Protein AF-A0A7S1WZD0-F1 (afdb_monomer_lite)

Foldseek 3Di:
DPPDPVVVLVVDDQLVVVVVVLVVVCPPDPDQCALVSLLVLLVSCLSVQPSCLVVLVVSCVRLVVQLPDLVDVSSVLSSLVSLLVCLVGPNVVSCVVPLVVLLVSLLVLLQCPPRHDLSSNLSSLSSLLSSLQNCQQPCVVCLVSLVVSLVSLVVVLVVDDPPDPSSVSSVVSSVSSVVSNVRSHPPPPPD

Organism: NCBI:txid63592

Sequence (191 aa):
VNRSAADLRGRLPPCEDVMATVDAAMHCNAHVAGAEVIALMGALADCWGPSFARHMPTLWRAGYRAATDASSPEDCGSALRTFRALCASPHAALMAPYLDILSELALRHIRNAATVGFDTRLACLALLADIAAVQQANFAPYLGTSMSALGCAVELCCAMDEECDESWEMQQGILRAYTRVLQSLPTQTVS

Secondary structure (DSSP, 8-state):
----HHHHHTTSPPHHHHHHHHHHHHHHSSS---HHHHHHHHHHHHHHGGGGTTTHHHHHHHHHHHHH-TT-HHHHHHHHHHHHHHHHSTTGGGGGGGHHHHHHHHHHHHH-TTTS-HHHHHHHHHHHHHHHHHHGGGGGGGHHHHHHHHHHHHHHHHTS-TTSHHHHHHHHHHHHHHHHHHHTS------

Structure (mmCIF, N/CA/C/O backbone):
data_AF-A0A7S1WZD0-F1
#
_entry.id   AF-A0A7S1WZD0-F1
#
loop_
_atom_site.group_PDB
_atom_site.id
_atom_site.type_symbol
_atom_site.label_atom_id
_atom_site.label_alt_id
_atom_site.label_comp_id
_atom_site.label_asym_id
_atom_site.label_entity_id
_atom_site.label_seq_id
_atom_site.pdbx_PDB_ins_code
_atom_site.Cartn_x
_atom_site.Cartn_y
_atom_site.Cartn_z
_atom_site.occupancy
_atom_site.B_iso_or_equiv
_atom_site.auth_seq_id
_atom_site.auth_comp_id
_atom_site.auth_asym_id
_atom_site.auth_atom_id
_atom_site.pdbx_PDB_model_num
ATOM 1 N N . VAL A 1 1 ? -24.143 21.703 -10.283 1.00 44.16 1 VAL A N 1
ATOM 2 C CA . VAL A 1 1 ? -23.704 20.408 -10.853 1.00 44.16 1 VAL A CA 1
ATOM 3 C C . VAL A 1 1 ? -23.003 19.638 -9.743 1.00 44.16 1 VAL A C 1
ATOM 5 O O . VAL A 1 1 ? -21.811 19.782 -9.570 1.00 44.16 1 VAL A O 1
ATOM 8 N N . ASN A 1 2 ? -23.773 18.959 -8.893 1.00 41.81 2 ASN A N 1
ATOM 9 C CA . ASN A 1 2 ? -23.275 18.165 -7.762 1.00 41.81 2 ASN A CA 1
ATOM 10 C C . ASN A 1 2 ? -24.275 17.020 -7.547 1.00 41.81 2 ASN A C 1
ATOM 12 O O . ASN A 1 2 ? -25.006 16.974 -6.563 1.00 41.81 2 ASN A O 1
ATOM 16 N N . ARG A 1 3 ? -24.393 16.140 -8.550 1.00 42.28 3 ARG A N 1
ATOM 17 C CA . ARG A 1 3 ? -25.027 14.835 -8.341 1.00 42.28 3 ARG A CA 1
ATOM 18 C C . ARG A 1 3 ? -24.009 14.017 -7.560 1.00 42.28 3 ARG A C 1
ATOM 20 O O . ARG A 1 3 ? -23.005 13.585 -8.114 1.00 42.28 3 ARG A O 1
ATOM 27 N N . SER A 1 4 ? -24.219 13.990 -6.250 1.00 48.31 4 SER A N 1
ATOM 28 C CA . SER A 1 4 ? -23.365 13.358 -5.252 1.00 48.31 4 SER A CA 1
ATOM 29 C C . SER A 1 4 ? -22.991 11.940 -5.683 1.00 48.31 4 SER A C 1
ATOM 31 O O . SER A 1 4 ? -23.854 11.194 -6.134 1.00 48.31 4 SER A O 1
ATOM 33 N N . ALA A 1 5 ? -21.735 11.533 -5.494 1.00 52.28 5 ALA A N 1
ATOM 34 C CA . ALA A 1 5 ? -21.295 10.144 -5.665 1.00 52.28 5 ALA A CA 1
ATOM 35 C C . ALA A 1 5 ? -22.182 9.131 -4.897 1.00 52.28 5 ALA A C 1
ATOM 37 O O . ALA A 1 5 ? -22.225 7.952 -5.245 1.00 52.28 5 ALA A O 1
ATOM 38 N N . ALA A 1 6 ? -22.949 9.596 -3.902 1.00 51.41 6 ALA A N 1
ATOM 39 C CA . ALA A 1 6 ? -23.982 8.823 -3.221 1.00 51.41 6 ALA A CA 1
ATOM 40 C C . ALA A 1 6 ? -25.141 8.368 -4.138 1.00 51.41 6 ALA A C 1
ATOM 42 O O . ALA A 1 6 ? -25.605 7.241 -3.987 1.00 51.41 6 ALA A O 1
ATOM 43 N N . ASP A 1 7 ? -25.566 9.179 -5.117 1.00 50.06 7 ASP A N 1
ATOM 44 C CA . ASP A 1 7 ? -26.658 8.841 -6.056 1.00 50.06 7 ASP A CA 1
ATOM 45 C C . ASP A 1 7 ? -26.278 7.700 -7.014 1.00 50.06 7 ASP A C 1
ATOM 47 O O . ASP A 1 7 ? -27.141 6.968 -7.501 1.00 50.06 7 ASP A O 1
ATOM 51 N N . LEU A 1 8 ? -24.982 7.533 -7.297 1.00 54.84 8 LEU A N 1
ATOM 52 C CA . LEU A 1 8 ? -24.481 6.464 -8.164 1.00 54.84 8 LEU A CA 1
ATOM 53 C C . LEU A 1 8 ? -24.302 5.141 -7.410 1.00 54.84 8 LEU A C 1
ATOM 55 O O . LEU A 1 8 ? -24.536 4.086 -7.995 1.00 54.84 8 LEU A O 1
ATOM 59 N N . ARG A 1 9 ? -23.977 5.172 -6.108 1.00 54.81 9 ARG A N 1
ATOM 60 C CA . ARG A 1 9 ? -23.858 3.953 -5.284 1.00 54.81 9 ARG A CA 1
ATOM 61 C C . ARG A 1 9 ? -25.173 3.176 -5.188 1.00 54.81 9 ARG A C 1
ATOM 63 O O . ARG A 1 9 ? -25.148 1.952 -5.191 1.00 54.81 9 ARG A O 1
ATOM 70 N N . GLY A 1 10 ? -26.316 3.869 -5.188 1.00 57.94 10 GLY A N 1
ATOM 71 C CA . GLY A 1 10 ? -27.647 3.245 -5.221 1.00 57.94 10 GLY A CA 1
ATOM 72 C C . GLY A 1 10 ? -28.047 2.634 -6.573 1.00 57.94 10 GLY A C 1
ATOM 73 O O . GLY A 1 10 ? -29.111 2.031 -6.672 1.00 57.94 10 GLY A O 1
ATOM 74 N N . ARG A 1 11 ? -27.225 2.801 -7.619 1.00 67.31 11 ARG A N 1
ATOM 75 C CA . ARG A 1 11 ? -27.459 2.282 -8.979 1.00 67.31 11 ARG A CA 1
ATOM 76 C C . ARG A 1 11 ? -26.491 1.177 -9.386 1.00 67.31 11 ARG A C 1
ATOM 78 O O . ARG A 1 11 ? -26.561 0.706 -10.519 1.00 67.31 11 ARG A O 1
ATOM 85 N N . LEU A 1 12 ? -25.578 0.791 -8.499 1.00 67.75 12 LEU A N 1
ATOM 86 C CA . LEU A 1 12 ? -24.677 -0.314 -8.779 1.00 67.75 12 LEU A CA 1
ATOM 87 C C . LEU A 1 12 ? -25.480 -1.617 -8.829 1.00 67.75 12 LEU A C 1
ATOM 89 O O . LEU A 1 12 ? -26.315 -1.844 -7.948 1.00 67.75 12 LEU A O 1
ATOM 93 N N . PRO A 1 13 ? -25.232 -2.480 -9.827 1.00 81.25 13 PRO A N 1
ATOM 94 C CA . PRO A 1 13 ? -25.748 -3.838 -9.794 1.00 81.25 13 PRO A CA 1
ATOM 95 C C . PRO A 1 13 ? -25.291 -4.558 -8.512 1.00 81.25 13 PRO A C 1
ATOM 97 O O . PRO A 1 13 ? -24.276 -4.174 -7.911 1.00 81.25 13 PRO A O 1
ATOM 100 N N . PRO A 1 14 ? -26.031 -5.594 -8.076 1.00 84.69 14 PRO A N 1
ATOM 101 C CA . PRO A 1 14 ? -25.628 -6.427 -6.955 1.00 84.69 14 PRO A CA 1
ATOM 102 C C . PRO A 1 14 ? -24.178 -6.885 -7.114 1.00 84.69 14 PRO A C 1
ATOM 104 O O . PRO A 1 14 ? -23.763 -7.297 -8.197 1.00 84.69 14 PRO A O 1
ATOM 107 N N . CYS A 1 15 ? -23.418 -6.834 -6.018 1.00 85.69 15 CYS A N 1
ATOM 108 C CA . CYS A 1 15 ? -22.006 -7.224 -6.007 1.00 85.69 15 CYS A CA 1
ATOM 109 C C . CYS A 1 15 ? -21.789 -8.623 -6.617 1.00 85.69 15 CYS A C 1
ATOM 111 O O . CYS A 1 15 ? -20.815 -8.826 -7.333 1.00 85.69 15 CYS A O 1
ATOM 113 N N . GLU A 1 16 ? -22.737 -9.549 -6.426 1.00 86.62 16 GLU A N 1
ATOM 114 C CA . GLU A 1 16 ? -22.669 -10.893 -7.019 1.00 86.62 16 GLU A CA 1
ATOM 115 C C . GLU A 1 16 ? -22.728 -10.925 -8.528 1.00 86.62 16 GLU A C 1
ATOM 117 O O . GLU A 1 16 ? -21.961 -11.663 -9.131 1.00 86.62 16 GLU A O 1
ATOM 122 N N . ASP A 1 17 ? -23.612 -10.148 -9.143 1.00 87.69 17 ASP A N 1
ATOM 123 C CA . ASP A 1 17 ? -23.829 -10.238 -10.586 1.00 87.69 17 ASP A CA 1
ATOM 124 C C . ASP A 1 17 ? -22.578 -9.768 -11.337 1.00 87.69 17 ASP A C 1
ATOM 126 O O . ASP A 1 17 ? -22.144 -10.356 -12.332 1.00 87.69 17 ASP A O 1
ATOM 130 N N . VAL A 1 18 ? -21.940 -8.724 -10.807 1.00 87.75 18 VAL A N 1
ATOM 131 C CA . VAL A 1 18 ? -20.674 -8.230 -11.344 1.00 87.75 18 VAL A CA 1
ATOM 132 C C . VAL A 1 18 ? -19.539 -9.190 -11.029 1.00 87.75 18 VAL A C 1
ATOM 134 O O . VAL A 1 18 ? -18.757 -9.490 -11.926 1.00 87.75 18 VAL A O 1
ATOM 137 N N . MET A 1 19 ? -19.441 -9.699 -9.799 1.00 89.12 19 MET A N 1
ATOM 138 C CA . MET A 1 19 ? -18.359 -10.616 -9.441 1.00 89.12 19 MET A CA 1
ATOM 139 C C . MET A 1 19 ? -18.449 -11.943 -10.187 1.00 89.12 19 MET A C 1
ATOM 141 O O . MET A 1 19 ? -17.421 -12.429 -10.635 1.00 89.12 19 MET A O 1
ATOM 145 N N . ALA A 1 20 ? -19.647 -12.454 -10.468 1.00 86.94 20 ALA A N 1
ATOM 146 C CA . ALA A 1 20 ? -19.835 -13.602 -11.351 1.00 86.94 20 ALA A CA 1
ATOM 147 C C . ALA A 1 20 ? -19.312 -13.327 -12.773 1.00 86.94 20 ALA A C 1
ATOM 149 O O . ALA A 1 20 ? -18.725 -14.205 -13.405 1.00 86.94 20 ALA A O 1
ATOM 150 N N . THR A 1 21 ? -19.482 -12.098 -13.270 1.00 86.06 21 THR A N 1
ATOM 151 C CA . THR A 1 21 ? -18.956 -11.683 -14.580 1.00 86.06 21 THR A CA 1
ATOM 152 C C . THR A 1 21 ? -17.429 -11.570 -14.563 1.00 86.06 21 THR A C 1
ATOM 154 O O . THR A 1 21 ? -16.767 -12.029 -15.493 1.00 86.06 21 THR A O 1
ATOM 157 N N . VAL A 1 22 ? -16.858 -10.993 -13.501 1.00 85.94 22 VAL A N 1
ATOM 158 C CA . VAL A 1 22 ? -15.402 -10.890 -13.305 1.00 85.94 22 VAL A CA 1
ATOM 159 C C . VAL A 1 22 ? -14.780 -12.278 -13.167 1.00 85.94 22 VAL A C 1
ATOM 161 O O . VAL A 1 22 ? -13.783 -12.567 -13.824 1.00 85.94 22 VAL A O 1
ATOM 164 N N . ASP A 1 23 ? -15.398 -13.164 -12.388 1.00 83.25 23 ASP A N 1
ATOM 165 C CA . ASP A 1 23 ? -14.975 -14.552 -12.238 1.00 83.25 23 ASP A CA 1
ATOM 166 C C . ASP A 1 23 ? -15.014 -15.277 -13.582 1.00 83.25 23 ASP A C 1
ATOM 168 O O . ASP A 1 23 ? -14.024 -15.899 -13.962 1.00 83.25 23 ASP A O 1
ATOM 172 N N . ALA A 1 24 ? -16.095 -15.155 -14.356 1.00 81.69 24 ALA A N 1
ATOM 173 C CA . ALA A 1 24 ? -16.155 -15.730 -15.698 1.00 81.69 24 ALA A CA 1
ATOM 174 C C . ALA A 1 24 ? -15.025 -15.196 -16.597 1.00 81.69 24 ALA A C 1
ATOM 176 O O . ALA A 1 24 ? -14.337 -15.982 -17.249 1.00 81.69 24 ALA A O 1
ATOM 177 N N . ALA A 1 25 ? -14.768 -13.885 -16.577 1.00 78.75 25 ALA A N 1
ATOM 178 C CA . ALA A 1 25 ? -13.687 -13.269 -17.345 1.00 78.75 25 ALA A CA 1
ATOM 179 C C . ALA A 1 25 ? -12.297 -13.796 -16.944 1.00 78.75 25 ALA A C 1
ATOM 181 O O . ALA A 1 25 ? -11.470 -14.043 -17.820 1.00 78.75 25 ALA A O 1
ATOM 182 N N . MET A 1 26 ? -12.060 -14.042 -15.650 1.00 74.94 26 MET A N 1
ATOM 183 C CA . MET A 1 26 ? -10.811 -14.634 -15.150 1.00 74.94 26 MET A CA 1
ATOM 184 C C . MET A 1 26 ? -10.586 -16.079 -15.613 1.00 74.94 26 MET A C 1
ATOM 186 O O . MET A 1 26 ? -9.441 -16.515 -15.677 1.00 74.94 26 MET A O 1
ATOM 190 N N . HIS A 1 27 ? -11.645 -16.830 -15.928 1.00 74.44 27 HIS A N 1
ATOM 191 C CA . HIS A 1 27 ? -11.544 -18.229 -16.363 1.00 74.44 27 HIS A CA 1
ATOM 192 C C . HIS A 1 27 ? -11.558 -18.400 -17.893 1.00 74.44 27 HIS A C 1
ATOM 194 O O . HIS A 1 27 ? -11.189 -19.466 -18.384 1.00 74.44 27 HIS A O 1
ATOM 200 N N . CYS A 1 28 ? -11.963 -17.377 -18.658 1.00 66.75 28 CYS A N 1
ATOM 201 C CA . CYS A 1 28 ? -12.069 -17.444 -20.122 1.00 66.75 28 CYS A CA 1
ATOM 202 C C . CYS A 1 28 ? -10.721 -17.581 -20.847 1.00 66.75 28 CYS A C 1
ATOM 204 O O . CYS A 1 28 ? -10.683 -18.119 -21.950 1.00 66.75 28 CYS A O 1
ATOM 206 N N . ASN A 1 29 ? -9.619 -17.138 -20.243 1.00 55.59 29 ASN A N 1
ATOM 207 C CA . ASN A 1 29 ? -8.269 -17.362 -20.749 1.00 55.59 29 ASN A CA 1
ATOM 208 C C . ASN A 1 29 ? -7.444 -17.963 -19.614 1.00 55.59 29 ASN A C 1
ATOM 210 O O . ASN A 1 29 ? -7.479 -17.450 -18.505 1.00 55.59 29 ASN A O 1
ATOM 214 N N . ALA A 1 30 ? -6.657 -19.008 -19.875 1.00 52.00 30 ALA A N 1
ATOM 215 C CA . ALA A 1 30 ? -5.783 -19.658 -18.884 1.00 52.00 30 ALA A CA 1
ATOM 216 C C . ALA A 1 30 ? -4.684 -18.738 -18.289 1.00 52.00 30 ALA A C 1
ATOM 218 O O . ALA A 1 30 ? -3.787 -19.203 -17.583 1.00 52.00 30 ALA A O 1
ATOM 219 N N . HIS A 1 31 ? -4.736 -17.439 -18.583 1.00 53.28 31 HIS A N 1
ATOM 220 C CA . HIS A 1 31 ? -3.892 -16.424 -17.993 1.00 53.28 31 HIS A CA 1
ATOM 221 C C . HIS A 1 31 ? -4.478 -15.958 -16.663 1.00 53.28 31 HIS A C 1
ATOM 223 O O . HIS A 1 31 ? -5.647 -15.608 -16.541 1.00 53.28 31 HIS A O 1
ATOM 229 N N . VAL A 1 32 ? -3.601 -15.969 -15.664 1.00 57.34 32 VAL A N 1
ATOM 230 C CA . VAL A 1 32 ? -3.737 -15.293 -14.372 1.00 57.34 32 VAL A CA 1
ATOM 231 C C . VAL A 1 32 ? -4.422 -13.943 -14.566 1.00 57.34 32 VAL A C 1
ATOM 233 O O . VAL A 1 32 ? -4.078 -13.237 -15.508 1.00 57.34 32 VAL A O 1
ATOM 236 N N . ALA A 1 33 ? -5.355 -13.591 -13.679 1.00 65.25 33 ALA A N 1
ATOM 237 C CA . ALA A 1 33 ? -5.961 -12.264 -13.632 1.00 65.25 33 ALA A CA 1
ATOM 238 C C . ALA A 1 33 ? -4.880 -11.178 -13.788 1.00 65.25 33 ALA A C 1
ATOM 240 O O . ALA A 1 33 ? -4.082 -10.975 -12.873 1.00 65.25 33 ALA A O 1
ATOM 241 N N . GLY A 1 34 ? -4.824 -10.550 -14.965 1.00 78.94 34 GLY A N 1
ATOM 242 C CA . GLY A 1 34 ? -3.824 -9.532 -15.278 1.00 78.94 34 GLY A CA 1
ATOM 243 C C . GLY A 1 34 ? -4.074 -8.236 -14.510 1.00 78.94 34 GLY A C 1
ATOM 244 O O . GLY A 1 34 ? -5.094 -8.082 -13.825 1.00 78.94 34 GLY A O 1
ATOM 245 N N . ALA A 1 35 ? -3.159 -7.282 -14.664 1.00 86.19 35 ALA A N 1
ATOM 246 C CA . ALA A 1 35 ? -3.179 -5.962 -14.043 1.00 86.19 35 ALA A CA 1
ATOM 247 C C . ALA A 1 35 ? -4.564 -5.292 -14.038 1.00 86.19 35 ALA A C 1
ATOM 249 O O . ALA A 1 35 ? -4.957 -4.723 -13.017 1.00 86.19 35 ALA A O 1
ATOM 250 N N . GLU A 1 36 ? -5.312 -5.383 -15.141 1.00 88.00 36 GLU A N 1
ATOM 251 C CA . GLU A 1 36 ? -6.641 -4.778 -15.295 1.00 88.00 36 GLU A CA 1
ATOM 252 C C . GLU A 1 36 ? -7.698 -5.405 -14.384 1.00 88.00 36 GLU A C 1
ATOM 254 O O . GLU A 1 36 ? -8.511 -4.699 -13.791 1.00 88.00 36 GLU A O 1
ATOM 259 N N . VAL A 1 37 ? -7.676 -6.730 -14.228 1.00 88.69 37 VAL A N 1
ATOM 260 C CA . VAL A 1 37 ? -8.643 -7.441 -13.385 1.00 88.69 37 VAL A CA 1
ATOM 261 C C . VAL A 1 37 ? -8.386 -7.128 -11.914 1.00 88.69 37 VAL A C 1
ATOM 263 O O . VAL A 1 37 ? -9.328 -6.895 -11.156 1.00 88.69 37 VAL A O 1
ATOM 266 N N . ILE A 1 38 ? -7.115 -7.074 -11.507 1.00 91.94 38 ILE A N 1
ATOM 267 C CA . ILE A 1 38 ? -6.726 -6.696 -10.143 1.00 91.94 38 ILE A CA 1
ATOM 268 C C . ILE A 1 38 ? -7.176 -5.261 -9.845 1.00 91.94 38 ILE A C 1
ATOM 270 O O . ILE A 1 38 ? -7.811 -5.024 -8.817 1.00 91.94 38 ILE A O 1
ATOM 274 N N . ALA A 1 39 ? -6.922 -4.328 -10.768 1.00 92.50 39 ALA A N 1
ATOM 275 C CA . ALA A 1 39 ? -7.354 -2.940 -10.635 1.00 92.50 39 ALA A CA 1
ATOM 276 C C . ALA A 1 39 ? -8.885 -2.812 -10.566 1.00 92.50 39 ALA A C 1
ATOM 278 O O . ALA A 1 39 ? -9.404 -2.085 -9.716 1.00 92.50 39 ALA A O 1
ATOM 279 N N . LEU A 1 40 ? -9.616 -3.550 -11.410 1.00 92.19 40 LEU A N 1
ATOM 280 C CA . LEU A 1 40 ? -11.078 -3.588 -11.393 1.00 92.19 40 LEU A CA 1
ATOM 281 C C . LEU A 1 40 ? -11.597 -4.085 -10.044 1.00 92.19 40 LEU A C 1
ATOM 283 O O . LEU A 1 40 ? -12.398 -3.404 -9.412 1.00 92.19 40 LEU A O 1
ATOM 287 N N . MET A 1 41 ? -11.120 -5.237 -9.571 1.00 92.69 41 MET A N 1
ATOM 288 C CA . MET A 1 41 ? -11.511 -5.779 -8.268 1.00 92.69 41 MET A CA 1
ATOM 289 C C . MET A 1 41 ? -11.187 -4.811 -7.120 1.00 92.69 41 MET A C 1
ATOM 291 O O . MET A 1 41 ? -11.984 -4.678 -6.196 1.00 92.69 41 MET A O 1
ATOM 295 N N . GLY A 1 42 ? -10.062 -4.095 -7.192 1.00 94.19 42 GLY A N 1
ATOM 296 C CA . GLY A 1 42 ? -9.717 -3.028 -6.252 1.00 94.19 42 GLY A CA 1
ATOM 297 C C . GLY A 1 42 ? -10.730 -1.884 -6.237 1.00 94.19 42 GLY A C 1
ATOM 298 O O . GLY A 1 42 ? -11.205 -1.486 -5.174 1.00 94.19 42 GLY A O 1
ATOM 299 N N . ALA A 1 43 ? -11.109 -1.386 -7.414 1.00 93.19 43 ALA A N 1
ATOM 300 C CA . ALA A 1 43 ? -12.124 -0.343 -7.545 1.00 93.19 43 ALA A CA 1
ATOM 301 C C . ALA A 1 43 ? -13.497 -0.813 -7.038 1.00 93.19 43 ALA A C 1
ATOM 303 O O . ALA A 1 43 ? -14.215 -0.061 -6.382 1.00 93.19 43 ALA A O 1
ATOM 304 N N . LEU A 1 44 ? -13.852 -2.072 -7.29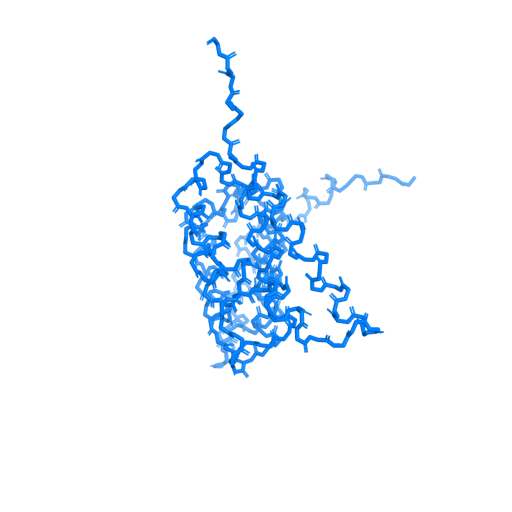9 1.00 92.62 44 LEU A N 1
ATOM 305 C CA . LEU A 1 44 ? -15.077 -2.693 -6.802 1.00 92.62 44 LEU A CA 1
ATOM 306 C C . LEU A 1 44 ? -15.079 -2.819 -5.271 1.00 92.62 44 LEU A C 1
ATOM 308 O O . LEU A 1 44 ? -16.089 -2.511 -4.635 1.00 92.62 44 LEU A O 1
ATOM 312 N N . ALA A 1 45 ? -13.950 -3.206 -4.675 1.00 94.06 45 ALA A N 1
ATOM 313 C CA . ALA A 1 45 ? -13.776 -3.271 -3.228 1.00 94.06 45 ALA A CA 1
ATOM 314 C C . ALA A 1 45 ? -13.923 -1.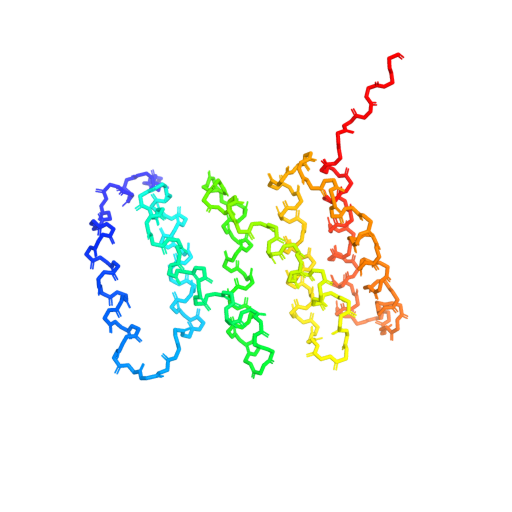892 -2.564 1.00 94.06 45 ALA A C 1
ATOM 316 O O . ALA A 1 45 ? -14.629 -1.771 -1.562 1.00 94.06 45 ALA A O 1
ATOM 317 N N . ASP A 1 46 ? -13.336 -0.844 -3.147 1.00 91.62 46 ASP A N 1
ATOM 318 C CA . ASP A 1 46 ? -13.509 0.536 -2.673 1.00 91.62 46 ASP A CA 1
ATOM 319 C C . ASP A 1 46 ? -14.955 1.037 -2.847 1.00 91.62 46 ASP A C 1
ATOM 321 O O . ASP A 1 46 ? -15.484 1.767 -2.011 1.00 91.62 46 ASP A O 1
ATOM 325 N N . CYS A 1 47 ? -15.639 0.612 -3.910 1.00 90.56 47 CYS A N 1
ATOM 326 C CA . CYS A 1 47 ? -16.994 1.067 -4.206 1.00 90.56 47 CYS A CA 1
ATOM 327 C C . CYS A 1 47 ? -18.062 0.417 -3.311 1.00 90.56 47 CYS A C 1
ATOM 329 O O . CYS A 1 47 ? -18.950 1.103 -2.795 1.00 90.56 47 CYS A O 1
ATOM 331 N N . TRP A 1 48 ? -17.990 -0.905 -3.130 1.00 90.31 48 TRP A N 1
ATOM 332 C CA . TRP A 1 48 ? -18.966 -1.678 -2.354 1.00 90.31 48 TRP A CA 1
ATOM 333 C C . TRP A 1 48 ? -18.602 -1.840 -0.879 1.00 90.31 48 TRP A C 1
ATOM 335 O O . TRP A 1 48 ? -19.467 -2.225 -0.079 1.00 90.31 48 TRP A O 1
ATOM 3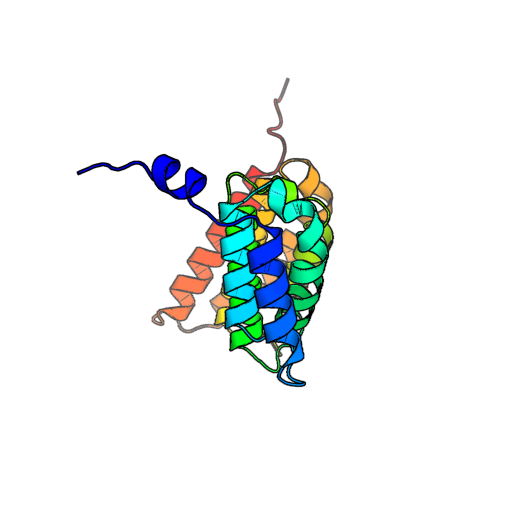45 N N . GLY A 1 49 ? -17.347 -1.572 -0.513 1.00 90.81 49 GLY A N 1
ATOM 346 C CA . GLY A 1 49 ? -16.861 -1.631 0.856 1.00 90.81 49 GLY A CA 1
ATOM 347 C C . GLY A 1 49 ? -17.201 -2.969 1.527 1.00 90.81 49 GLY A C 1
ATOM 348 O O . GLY A 1 49 ? -16.866 -4.024 0.986 1.00 90.81 49 GLY A O 1
ATOM 349 N N . PRO A 1 50 ? -17.909 -2.976 2.674 1.00 90.88 50 PRO A N 1
ATOM 350 C CA . PRO A 1 50 ? -18.240 -4.205 3.401 1.00 90.88 50 PRO A CA 1
ATOM 351 C C . PRO A 1 50 ? -18.934 -5.288 2.563 1.00 90.88 50 PRO A C 1
ATOM 353 O O . PRO A 1 50 ? -18.738 -6.473 2.824 1.00 90.88 50 PRO A O 1
ATOM 356 N N . SER A 1 51 ? -19.703 -4.916 1.533 1.00 91.06 51 SER A N 1
ATOM 357 C CA . SER A 1 51 ? -20.396 -5.897 0.679 1.00 91.06 51 SER A CA 1
ATOM 358 C C . SER A 1 51 ? -19.430 -6.718 -0.186 1.00 91.06 51 SER A C 1
ATOM 360 O O . SER A 1 51 ? -19.782 -7.806 -0.639 1.00 91.06 51 SER A O 1
ATOM 362 N N . PHE A 1 52 ? -18.200 -6.233 -0.378 1.00 93.75 52 PHE A N 1
ATOM 363 C CA . PHE A 1 52 ? -17.133 -6.940 -1.083 1.00 93.75 52 PHE A CA 1
ATOM 364 C C . PHE A 1 52 ? -16.350 -7.908 -0.179 1.00 93.75 52 PHE A C 1
ATOM 366 O O . PHE A 1 52 ? -15.515 -8.663 -0.669 1.00 93.75 52 PHE A O 1
ATOM 373 N N . ALA A 1 53 ? -16.607 -7.948 1.135 1.00 93.94 53 ALA A N 1
ATOM 374 C CA . ALA A 1 53 ? -15.792 -8.713 2.086 1.00 93.94 53 ALA A CA 1
ATOM 375 C C . ALA A 1 53 ? -15.624 -10.200 1.716 1.00 93.94 53 ALA A C 1
ATOM 377 O O . ALA A 1 53 ? -14.538 -10.752 1.873 1.00 93.94 53 ALA A O 1
ATOM 378 N N . ARG A 1 54 ? -16.659 -10.844 1.158 1.00 93.88 54 ARG A N 1
ATOM 379 C CA . ARG A 1 54 ? -16.579 -12.248 0.704 1.00 93.88 54 ARG A CA 1
ATOM 380 C C . ARG A 1 54 ? -15.664 -12.469 -0.506 1.00 93.88 54 ARG A C 1
ATOM 382 O O . ARG A 1 54 ? -15.202 -13.585 -0.712 1.00 93.88 54 ARG A O 1
ATOM 389 N N . HIS A 1 55 ? -15.407 -11.418 -1.281 1.00 93.75 55 HIS A N 1
ATOM 390 C CA . HIS A 1 55 ? -14.597 -11.434 -2.503 1.00 93.75 55 HIS A CA 1
ATOM 391 C C . HIS A 1 55 ? -13.156 -10.976 -2.264 1.00 93.75 55 HIS A C 1
ATOM 393 O O . HIS A 1 55 ? -12.278 -11.233 -3.090 1.00 93.75 55 HIS A O 1
ATOM 399 N N . MET A 1 56 ? -12.877 -10.377 -1.099 1.00 94.94 56 MET A N 1
ATOM 400 C CA . MET A 1 56 ? -11.523 -10.001 -0.683 1.00 94.94 56 MET A CA 1
ATOM 401 C C . MET A 1 56 ? -10.506 -11.149 -0.775 1.00 94.94 56 MET A C 1
ATOM 403 O O . MET A 1 56 ? -9.412 -10.893 -1.271 1.00 94.94 56 MET A O 1
ATOM 407 N N . PRO A 1 57 ? -10.811 -12.411 -0.403 1.00 94.44 57 PRO A N 1
ATOM 408 C CA . PRO A 1 57 ? -9.861 -13.514 -0.569 1.00 94.44 57 PRO A CA 1
ATOM 409 C C . PRO A 1 57 ? -9.462 -13.784 -2.029 1.00 94.44 57 PRO A C 1
ATOM 411 O O . PRO A 1 57 ? -8.328 -14.193 -2.286 1.00 94.44 57 PRO A O 1
ATOM 414 N N . THR A 1 58 ? -10.369 -13.560 -2.984 1.00 91.50 58 THR A N 1
ATOM 415 C CA . THR A 1 58 ? -10.102 -13.732 -4.421 1.00 91.50 58 THR A CA 1
ATOM 416 C C . THR A 1 58 ? -9.180 -12.630 -4.930 1.00 91.50 58 THR A C 1
ATOM 418 O O . THR A 1 58 ? -8.133 -12.936 -5.507 1.00 91.50 58 THR A O 1
ATOM 421 N N . LEU A 1 59 ? -9.507 -11.369 -4.623 1.00 93.62 59 LEU A N 1
ATOM 422 C CA . LEU A 1 59 ? -8.641 -10.222 -4.906 1.00 93.62 59 LEU A CA 1
ATOM 423 C C . LEU A 1 59 ? -7.260 -10.406 -4.273 1.00 93.62 59 LEU A C 1
ATOM 425 O O . LEU A 1 59 ? -6.246 -10.257 -4.948 1.00 93.62 59 LEU A O 1
ATOM 429 N N . TRP A 1 60 ? -7.218 -10.791 -2.998 1.00 95.25 60 TRP A N 1
ATOM 430 C CA . TRP A 1 60 ? -5.981 -11.033 -2.269 1.00 95.25 60 TRP A CA 1
ATOM 431 C C . TRP A 1 60 ? -5.102 -12.065 -2.970 1.00 95.25 60 TRP A C 1
ATOM 433 O O . TRP A 1 60 ? -3.930 -11.801 -3.210 1.00 95.25 60 TRP A O 1
ATOM 443 N N . ARG A 1 61 ? -5.652 -13.224 -3.348 1.00 92.38 61 ARG A N 1
ATOM 444 C CA . ARG A 1 61 ? -4.874 -14.289 -3.995 1.00 92.38 61 ARG A CA 1
ATOM 445 C C . ARG A 1 61 ? -4.283 -13.836 -5.330 1.00 92.38 61 ARG A C 1
ATOM 447 O O . ARG A 1 61 ? -3.108 -14.095 -5.585 1.00 92.38 61 ARG A O 1
ATOM 454 N N . ALA A 1 62 ? -5.086 -13.180 -6.167 1.00 90.31 62 ALA A N 1
ATOM 455 C CA . ALA A 1 62 ? -4.641 -12.680 -7.465 1.00 90.31 62 ALA A CA 1
ATOM 456 C C . ALA A 1 62 ? -3.594 -11.566 -7.310 1.00 90.31 62 ALA A C 1
ATOM 458 O O . ALA A 1 62 ? -2.495 -11.666 -7.852 1.00 90.31 62 ALA A O 1
ATOM 459 N N . GLY A 1 63 ? -3.907 -10.551 -6.502 1.00 93.56 63 GLY A N 1
ATOM 460 C CA . GLY A 1 63 ? -3.039 -9.404 -6.263 1.00 93.56 63 GLY A CA 1
ATOM 461 C C . GLY A 1 63 ? -1.737 -9.783 -5.563 1.00 93.56 63 GLY A C 1
ATOM 462 O O . GLY A 1 63 ? -0.676 -9.327 -5.970 1.00 93.56 63 GLY A O 1
ATOM 463 N N . TYR A 1 64 ? -1.773 -10.654 -4.552 1.00 94.25 64 TYR A N 1
ATOM 464 C CA . TYR A 1 64 ? -0.565 -11.066 -3.837 1.00 94.25 64 TYR A CA 1
ATOM 465 C C . TYR A 1 64 ? 0.381 -11.826 -4.762 1.00 94.25 64 TYR A C 1
ATOM 467 O O . TYR A 1 64 ? 1.572 -11.530 -4.797 1.00 94.25 64 TYR A O 1
ATOM 475 N N . ARG A 1 65 ? -0.152 -12.747 -5.577 1.00 91.25 65 ARG A N 1
ATOM 476 C CA . ARG A 1 65 ? 0.648 -13.456 -6.577 1.00 91.25 65 ARG A CA 1
ATOM 477 C C . ARG A 1 65 ? 1.324 -12.479 -7.542 1.00 91.25 65 ARG A C 1
ATOM 479 O O . ARG A 1 65 ? 2.536 -12.573 -7.719 1.00 91.25 65 ARG A O 1
ATOM 486 N N . ALA A 1 66 ? 0.571 -11.535 -8.101 1.00 91.38 66 ALA A N 1
ATOM 487 C CA . ALA A 1 66 ? 1.108 -10.505 -8.988 1.00 91.38 66 ALA A CA 1
ATOM 488 C C . ALA A 1 66 ? 2.170 -9.632 -8.294 1.00 91.38 66 ALA A C 1
ATOM 490 O O . ALA A 1 66 ? 3.246 -9.410 -8.834 1.00 91.38 66 ALA A O 1
ATOM 491 N N . ALA A 1 67 ? 1.925 -9.204 -7.054 1.00 92.06 67 ALA A N 1
ATOM 492 C CA . ALA A 1 67 ? 2.864 -8.383 -6.293 1.00 92.06 67 ALA A CA 1
ATOM 493 C C . ALA A 1 67 ? 4.164 -9.128 -5.933 1.00 92.06 67 ALA A C 1
ATOM 495 O O . ALA A 1 67 ? 5.207 -8.500 -5.750 1.00 92.06 67 ALA A O 1
ATOM 496 N N . THR A 1 68 ? 4.130 -10.460 -5.829 1.00 90.50 68 THR A N 1
ATOM 497 C CA . THR A 1 68 ? 5.330 -11.282 -5.603 1.00 90.50 68 THR A CA 1
ATOM 498 C C . THR A 1 68 ? 6.107 -11.604 -6.875 1.00 90.50 68 THR A C 1
ATOM 500 O O . THR A 1 68 ? 7.294 -11.917 -6.783 1.00 90.50 68 THR A O 1
ATOM 503 N N . ASP A 1 69 ? 5.463 -11.535 -8.038 1.00 84.12 69 ASP A N 1
ATOM 504 C CA . ASP A 1 69 ? 6.060 -11.907 -9.313 1.00 84.12 69 ASP A CA 1
ATOM 505 C C . ASP A 1 69 ? 6.744 -10.704 -9.973 1.00 84.12 69 ASP A C 1
ATOM 507 O O . ASP A 1 69 ? 6.130 -9.906 -10.678 1.00 84.12 69 ASP A O 1
ATOM 511 N N . ALA A 1 70 ? 8.052 -10.581 -9.749 1.00 67.94 70 ALA A N 1
ATOM 512 C CA . ALA A 1 70 ? 8.858 -9.522 -10.352 1.00 67.94 70 ALA A CA 1
ATOM 513 C C . ALA A 1 70 ? 9.051 -9.689 -11.875 1.00 67.94 70 ALA A C 1
ATOM 515 O O . ALA A 1 70 ? 9.571 -8.776 -12.513 1.00 67.94 70 ALA A O 1
ATOM 516 N N . SER A 1 71 ? 8.647 -10.823 -12.468 1.00 76.25 71 SER A N 1
ATOM 517 C CA . SER A 1 71 ? 8.757 -11.043 -13.917 1.00 76.25 71 SER A CA 1
ATOM 518 C C . SER A 1 71 ? 7.712 -10.275 -14.731 1.00 76.25 71 SER A C 1
ATOM 520 O O . SER A 1 71 ? 7.920 -10.059 -15.923 1.00 76.25 71 SER A O 1
ATOM 522 N N . SER A 1 72 ? 6.640 -9.800 -14.085 1.00 83.94 72 SER A N 1
ATOM 523 C CA . SER A 1 72 ? 5.631 -8.925 -14.685 1.00 83.94 72 SER A CA 1
ATOM 524 C C . SER A 1 72 ? 5.541 -7.600 -13.911 1.00 83.94 72 SER A C 1
ATOM 526 O O . SER A 1 72 ? 4.727 -7.463 -12.991 1.00 83.94 72 SER A O 1
ATOM 528 N N . PRO A 1 73 ? 6.387 -6.600 -14.243 1.00 84.38 73 PRO A N 1
ATOM 529 C CA . PRO A 1 73 ? 6.411 -5.313 -13.544 1.00 84.38 73 PRO A CA 1
ATOM 530 C C . PRO A 1 73 ? 5.061 -4.588 -13.552 1.00 84.38 73 PRO A C 1
ATOM 532 O O . PRO A 1 73 ? 4.702 -3.944 -12.567 1.00 84.38 73 PRO A O 1
ATOM 535 N N . GLU A 1 74 ? 4.291 -4.725 -14.634 1.00 86.56 74 GLU A N 1
ATOM 536 C CA . GLU A 1 74 ? 2.968 -4.114 -14.772 1.00 86.56 74 GLU A CA 1
ATOM 537 C C . GLU A 1 74 ? 1.948 -4.725 -13.801 1.00 86.56 74 GLU A C 1
ATOM 539 O O . GLU A 1 74 ? 1.267 -3.992 -13.075 1.00 86.56 74 GLU A O 1
ATOM 544 N N . ASP A 1 75 ? 1.884 -6.057 -13.723 1.00 88.75 75 ASP A N 1
ATOM 545 C CA . ASP A 1 75 ? 0.989 -6.760 -12.800 1.00 88.75 75 ASP A CA 1
ATOM 546 C C . ASP A 1 75 ? 1.380 -6.483 -11.346 1.00 88.75 75 ASP A C 1
ATOM 548 O O . ASP A 1 75 ? 0.522 -6.175 -10.512 1.00 88.75 75 ASP A O 1
ATOM 552 N N . CYS A 1 76 ? 2.683 -6.520 -11.051 1.00 91.88 76 CYS A N 1
ATOM 553 C CA . CYS A 1 76 ? 3.224 -6.184 -9.739 1.00 91.88 76 CYS A CA 1
ATOM 554 C C . CYS A 1 76 ? 2.844 -4.750 -9.336 1.00 91.88 76 CYS A C 1
ATOM 556 O O . CYS A 1 76 ? 2.267 -4.526 -8.268 1.00 91.88 76 CYS A O 1
ATOM 558 N N . GLY A 1 77 ? 3.084 -3.775 -10.217 1.00 91.81 77 GLY A N 1
ATOM 559 C CA . GLY A 1 77 ? 2.742 -2.374 -9.990 1.00 91.81 77 GLY A CA 1
ATOM 560 C C . GLY A 1 77 ? 1.236 -2.142 -9.842 1.00 91.81 77 GLY A C 1
ATOM 561 O O . GLY A 1 77 ? 0.810 -1.353 -8.996 1.00 91.81 77 GLY A O 1
ATOM 562 N N . SER A 1 78 ? 0.401 -2.832 -10.622 1.00 92.50 78 SER A N 1
ATOM 563 C CA . SER A 1 78 ? -1.060 -2.765 -10.487 1.00 92.50 78 SER A CA 1
ATOM 564 C C . SER A 1 78 ? -1.538 -3.309 -9.140 1.00 92.50 78 SER A C 1
ATOM 566 O O . SER A 1 78 ? -2.331 -2.660 -8.450 1.00 92.50 78 SER A O 1
ATOM 568 N N . ALA A 1 79 ? -1.003 -4.452 -8.709 1.00 94.94 79 ALA A N 1
ATOM 569 C CA . ALA A 1 79 ? -1.336 -5.043 -7.421 1.00 94.94 79 ALA A CA 1
ATOM 570 C C . ALA A 1 79 ? -0.929 -4.148 -6.244 1.00 94.94 79 ALA A C 1
ATOM 572 O O . ALA A 1 79 ? -1.750 -3.878 -5.366 1.00 94.94 79 ALA A O 1
ATOM 573 N N . LEU A 1 80 ? 0.299 -3.618 -6.250 1.00 95.56 80 LEU A N 1
ATOM 574 C CA . LEU A 1 80 ? 0.772 -2.707 -5.203 1.00 95.56 80 LEU A CA 1
ATOM 575 C C . LEU A 1 80 ? -0.072 -1.429 -5.137 1.00 95.56 80 LEU A C 1
ATOM 577 O O . LEU A 1 80 ? -0.473 -1.018 -4.046 1.00 95.56 80 LEU A O 1
ATOM 581 N N . ARG A 1 81 ? -0.408 -0.826 -6.288 1.00 94.81 81 ARG A N 1
ATOM 582 C CA . ARG A 1 81 ? -1.306 0.343 -6.349 1.00 94.81 81 ARG A CA 1
ATOM 583 C C . ARG A 1 81 ? -2.699 0.022 -5.818 1.00 94.81 81 ARG A C 1
ATOM 585 O O . ARG A 1 81 ? -3.266 0.835 -5.092 1.00 94.81 81 ARG A O 1
ATOM 592 N N . THR A 1 82 ? -3.223 -1.157 -6.137 1.00 96.19 82 THR A N 1
ATOM 593 C CA . THR A 1 82 ? -4.533 -1.617 -5.668 1.00 96.19 82 THR A CA 1
ATOM 594 C C . THR A 1 82 ? -4.559 -1.773 -4.150 1.00 96.19 82 THR A C 1
ATOM 596 O O . THR A 1 82 ? -5.416 -1.191 -3.488 1.00 96.19 82 THR A O 1
ATOM 599 N N . PHE A 1 83 ? -3.591 -2.486 -3.568 1.00 97.19 83 PHE A N 1
ATOM 600 C CA . PHE A 1 83 ? -3.511 -2.641 -2.114 1.00 97.19 83 PHE A CA 1
ATOM 601 C C . PHE A 1 83 ? -3.329 -1.307 -1.402 1.00 97.19 83 PHE A C 1
ATOM 603 O O . PHE A 1 83 ? -3.980 -1.050 -0.392 1.00 97.19 83 PHE A O 1
ATOM 610 N N . ARG A 1 84 ? -2.507 -0.425 -1.970 1.00 96.06 84 ARG A N 1
ATOM 611 C CA . ARG A 1 84 ? -2.306 0.922 -1.449 1.00 96.06 84 ARG A CA 1
ATOM 612 C C . ARG A 1 84 ? -3.604 1.736 -1.446 1.00 96.06 84 ARG A C 1
ATOM 614 O O . ARG A 1 84 ? -3.928 2.359 -0.438 1.00 96.06 84 ARG A O 1
ATOM 621 N N . ALA A 1 85 ? -4.361 1.707 -2.543 1.00 95.50 85 ALA A N 1
ATOM 622 C CA . ALA A 1 85 ? -5.651 2.388 -2.638 1.00 95.50 85 ALA A CA 1
ATOM 623 C C . ALA A 1 85 ? -6.643 1.874 -1.584 1.00 95.50 85 ALA A C 1
ATOM 625 O O . ALA A 1 85 ? -7.326 2.673 -0.949 1.00 95.50 85 ALA A O 1
ATOM 626 N N . LEU A 1 86 ? -6.664 0.563 -1.328 1.00 96.12 86 LEU A N 1
ATOM 627 C CA . LEU A 1 86 ? -7.514 -0.032 -0.296 1.00 96.12 86 LEU A CA 1
ATOM 628 C C . LEU A 1 86 ? -7.076 0.333 1.124 1.00 96.12 86 LEU A C 1
ATOM 630 O O . LEU A 1 86 ? -7.935 0.585 1.965 1.00 96.12 86 LEU A O 1
ATOM 634 N N . CYS A 1 87 ? -5.774 0.436 1.398 1.00 95.25 87 CYS A N 1
ATOM 635 C CA . CYS A 1 87 ? -5.284 0.962 2.676 1.00 95.25 87 CYS A CA 1
ATOM 636 C C . CYS A 1 87 ? -5.700 2.428 2.896 1.00 95.25 87 CYS A C 1
ATOM 638 O O . CYS A 1 87 ? -5.984 2.825 4.021 1.00 95.25 87 CYS A O 1
ATOM 640 N N . ALA A 1 88 ? -5.769 3.234 1.833 1.00 91.81 88 ALA A N 1
ATOM 641 C CA . ALA A 1 88 ? -6.197 4.634 1.902 1.00 91.81 88 ALA A CA 1
ATOM 642 C C . ALA A 1 88 ? -7.729 4.827 1.844 1.00 91.81 88 ALA A C 1
ATOM 644 O O . ALA A 1 88 ? -8.217 5.947 2.014 1.00 91.81 88 ALA A O 1
ATOM 645 N N . SER A 1 89 ? -8.486 3.760 1.589 1.00 93.75 89 SER A N 1
ATOM 646 C CA . SER A 1 89 ? -9.941 3.790 1.443 1.00 93.75 89 SER A CA 1
ATOM 647 C C . SER A 1 89 ? -10.650 4.004 2.790 1.00 93.75 89 SER A C 1
ATOM 649 O O . SER A 1 89 ? -10.186 3.511 3.822 1.00 93.75 89 SER A O 1
ATOM 651 N N . PRO A 1 90 ? -11.858 4.609 2.808 1.00 89.62 90 PRO A N 1
ATOM 652 C CA . PRO A 1 90 ? -12.767 4.535 3.958 1.00 89.62 90 PRO A CA 1
ATOM 653 C C . PRO A 1 90 ? -13.078 3.097 4.409 1.00 89.62 90 PRO A C 1
ATOM 655 O O . PRO A 1 90 ? -13.567 2.881 5.518 1.00 89.62 90 PRO A O 1
ATOM 658 N N . HIS A 1 91 ? -12.814 2.110 3.551 1.00 92.25 91 HIS A N 1
ATOM 659 C CA . HIS A 1 91 ? -13.018 0.688 3.795 1.00 92.25 91 HIS A CA 1
ATOM 660 C C . HIS A 1 91 ? -11.718 -0.067 4.117 1.00 92.25 91 HIS A C 1
ATOM 662 O O . HIS A 1 91 ? -11.693 -1.292 4.016 1.00 92.25 91 HIS A O 1
ATOM 668 N N . ALA A 1 92 ? -10.665 0.623 4.574 1.00 92.44 92 ALA A N 1
ATOM 669 C CA . ALA A 1 92 ? -9.375 0.025 4.944 1.00 92.44 92 ALA A CA 1
ATOM 670 C C . ALA A 1 92 ? -9.474 -1.135 5.954 1.00 92.44 92 ALA A C 1
ATOM 672 O O . ALA A 1 92 ? -8.607 -2.005 5.983 1.00 92.44 92 ALA A O 1
ATOM 673 N N . ALA A 1 93 ? -10.556 -1.218 6.737 1.00 92.12 93 ALA A N 1
ATOM 674 C CA . ALA A 1 93 ? -10.829 -2.360 7.612 1.00 92.12 93 ALA A CA 1
ATOM 675 C C . ALA A 1 93 ? -10.905 -3.708 6.861 1.00 92.12 93 ALA A C 1
ATOM 677 O O . ALA A 1 93 ? -10.578 -4.741 7.440 1.00 92.12 93 ALA A O 1
ATOM 678 N N . LEU A 1 94 ? -11.270 -3.711 5.570 1.00 93.12 94 LEU A N 1
ATOM 679 C CA . LEU A 1 94 ? -11.222 -4.905 4.714 1.00 93.12 94 LEU A CA 1
ATOM 680 C C . LEU A 1 94 ? -9.804 -5.468 4.570 1.00 93.12 94 LEU A C 1
ATOM 682 O O . LEU A 1 94 ? -9.637 -6.665 4.347 1.00 93.12 94 LEU A O 1
ATOM 686 N N . MET A 1 95 ? -8.788 -4.610 4.688 1.00 94.94 95 MET A N 1
ATOM 687 C CA . MET A 1 95 ? -7.388 -4.989 4.538 1.00 94.94 95 MET A CA 1
ATOM 688 C C . MET A 1 95 ? -6.807 -5.620 5.800 1.00 94.94 95 MET A C 1
ATOM 690 O O . MET A 1 95 ? -5.779 -6.280 5.697 1.00 94.94 95 MET A O 1
ATOM 694 N N . ALA A 1 96 ? -7.449 -5.464 6.965 1.00 93.62 96 ALA A N 1
ATOM 695 C CA . ALA A 1 96 ? -6.900 -5.860 8.264 1.00 93.62 96 ALA A CA 1
ATOM 696 C C . ALA A 1 96 ? -6.301 -7.285 8.310 1.00 93.62 96 ALA A C 1
ATOM 698 O O . ALA A 1 96 ? -5.189 -7.416 8.818 1.00 93.62 96 ALA A O 1
ATOM 699 N N . PRO A 1 97 ? -6.929 -8.334 7.732 1.00 95.44 97 PRO A N 1
ATOM 700 C CA . PRO A 1 97 ? -6.370 -9.693 7.744 1.00 95.44 97 PRO A CA 1
ATOM 701 C C . PRO A 1 97 ? -5.087 -9.871 6.916 1.00 95.44 97 PRO A C 1
ATOM 703 O O . PRO A 1 97 ? -4.448 -10.916 6.991 1.00 95.44 97 PRO A O 1
ATOM 706 N N . TYR A 1 98 ? -4.744 -8.891 6.082 1.00 96.62 98 TYR A N 1
ATOM 707 C CA . TYR A 1 98 ? -3.700 -8.989 5.063 1.00 96.62 98 TYR A CA 1
ATOM 708 C C . TYR A 1 98 ? -2.517 -8.052 5.316 1.00 96.62 98 TYR A C 1
A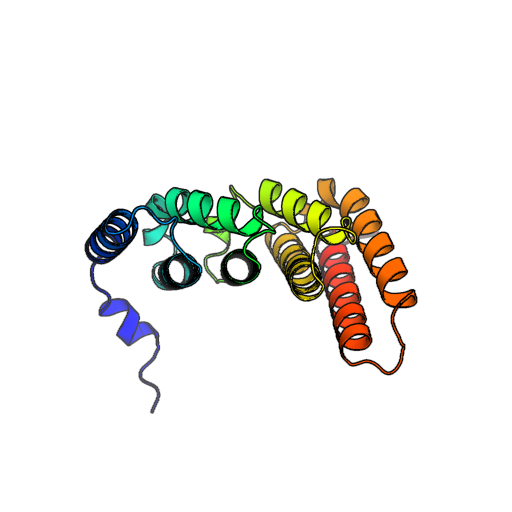TOM 710 O O . TYR A 1 98 ? -1.473 -8.204 4.681 1.00 96.62 98 TYR A O 1
ATOM 718 N N . LEU A 1 99 ? -2.671 -7.081 6.222 1.00 95.56 99 LEU A N 1
ATOM 719 C CA . LEU A 1 99 ? -1.683 -6.023 6.441 1.00 95.56 99 LEU A CA 1
ATOM 720 C C . LEU A 1 99 ? -0.323 -6.576 6.874 1.00 95.56 99 LEU A C 1
ATOM 722 O O . LEU A 1 99 ? 0.689 -6.111 6.369 1.00 95.56 99 LEU A O 1
ATOM 726 N N . ASP A 1 100 ? -0.295 -7.604 7.720 1.00 95.56 100 ASP A N 1
ATOM 727 C CA . ASP A 1 100 ? 0.951 -8.210 8.204 1.00 95.56 100 ASP A CA 1
ATOM 728 C C . ASP A 1 100 ? 1.774 -8.815 7.058 1.00 95.56 100 ASP A C 1
ATOM 730 O O . ASP A 1 100 ? 2.969 -8.554 6.916 1.00 95.56 100 ASP A O 1
ATOM 734 N N . ILE A 1 101 ? 1.105 -9.558 6.172 1.00 96.44 101 ILE A N 1
ATOM 735 C CA . ILE A 1 101 ? 1.739 -10.172 5.001 1.00 96.44 101 ILE A CA 1
ATOM 736 C C . ILE A 1 101 ? 2.182 -9.093 4.000 1.00 96.44 101 ILE A C 1
ATOM 738 O O . ILE A 1 101 ? 3.236 -9.218 3.369 1.00 96.44 101 ILE A O 1
ATOM 742 N N . LEU A 1 102 ? 1.400 -8.019 3.845 1.00 96.44 102 LEU A N 1
ATOM 743 C CA . LEU A 1 102 ? 1.777 -6.890 2.994 1.00 96.44 102 LEU A CA 1
ATOM 744 C C . LEU A 1 102 ? 2.960 -6.097 3.550 1.00 96.44 102 LEU A C 1
ATOM 746 O O . LEU A 1 102 ? 3.800 -5.666 2.760 1.00 96.44 102 LEU A O 1
ATOM 750 N N . SER A 1 103 ? 3.057 -5.932 4.871 1.00 95.81 103 SER A N 1
ATOM 751 C CA . SER A 1 103 ? 4.211 -5.312 5.527 1.00 95.81 103 SER A CA 1
ATOM 752 C C . SER A 1 103 ? 5.479 -6.083 5.183 1.00 95.81 103 SER A C 1
ATOM 754 O O . SER A 1 103 ? 6.438 -5.506 4.676 1.00 95.81 103 SER A O 1
ATOM 756 N N . GLU A 1 104 ? 5.476 -7.403 5.369 1.00 95.69 104 GLU A N 1
ATOM 757 C CA . GLU A 1 104 ? 6.627 -8.248 5.040 1.00 95.69 104 GLU A CA 1
ATOM 758 C C . GLU A 1 104 ? 6.992 -8.194 3.552 1.00 95.69 104 GLU A C 1
ATOM 760 O O . GLU A 1 104 ? 8.172 -8.090 3.205 1.00 95.69 104 GLU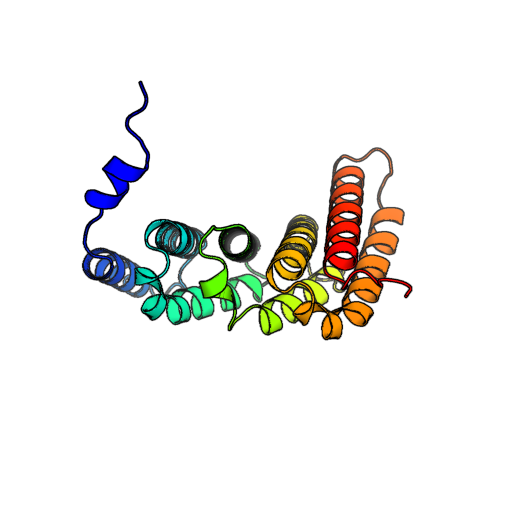 A O 1
ATOM 765 N N . LEU A 1 105 ? 5.988 -8.217 2.670 1.00 95.38 105 LEU A N 1
ATOM 766 C CA . LEU A 1 105 ? 6.184 -8.089 1.228 1.00 95.38 105 LEU A CA 1
ATOM 767 C C . LEU A 1 105 ? 6.856 -6.758 0.865 1.00 95.38 105 LEU A C 1
ATOM 769 O O . LEU A 1 105 ? 7.867 -6.763 0.160 1.00 95.38 105 LEU A O 1
ATOM 773 N N . ALA A 1 106 ? 6.320 -5.638 1.356 1.00 95.44 106 ALA A N 1
ATOM 774 C CA . ALA A 1 106 ? 6.849 -4.307 1.081 1.00 95.44 106 ALA A CA 1
ATOM 775 C C . ALA A 1 106 ? 8.285 -4.169 1.601 1.00 95.44 106 ALA A C 1
ATOM 777 O O . ALA A 1 106 ? 9.174 -3.750 0.861 1.00 95.44 106 ALA A O 1
ATOM 778 N N . LEU A 1 107 ? 8.540 -4.596 2.840 1.00 95.81 107 LEU A N 1
ATOM 779 C CA . LEU A 1 107 ? 9.868 -4.555 3.455 1.00 95.81 107 LEU A CA 1
ATOM 780 C C . LEU A 1 107 ? 10.889 -5.396 2.686 1.00 95.81 107 LEU A C 1
ATOM 782 O O . LEU A 1 107 ? 12.030 -4.968 2.496 1.00 95.81 107 LEU A O 1
ATOM 786 N N . ARG A 1 108 ? 10.492 -6.581 2.215 1.00 94.19 108 ARG A N 1
ATOM 787 C CA . ARG A 1 108 ? 11.346 -7.436 1.385 1.00 94.19 108 ARG A CA 1
ATOM 788 C C . ARG A 1 108 ? 11.705 -6.756 0.067 1.00 94.19 108 ARG A C 1
ATOM 790 O O . ARG A 1 108 ? 12.873 -6.773 -0.315 1.00 94.19 108 ARG A O 1
ATOM 797 N N . HIS A 1 109 ? 10.724 -6.161 -0.607 1.00 93.25 109 HIS A N 1
ATOM 798 C CA . HIS A 1 109 ? 10.927 -5.503 -1.897 1.00 93.25 109 HIS A CA 1
ATOM 799 C C . HIS A 1 109 ? 11.782 -4.241 -1.784 1.00 93.25 109 HIS A C 1
ATOM 801 O O . HIS A 1 109 ? 12.678 -4.051 -2.600 1.00 93.25 109 HIS A O 1
ATOM 807 N N . ILE A 1 110 ? 11.582 -3.431 -0.740 1.00 93.81 110 ILE A N 1
ATOM 808 C CA . ILE A 1 110 ? 12.407 -2.243 -0.463 1.00 93.81 110 ILE A CA 1
ATOM 809 C C . ILE A 1 110 ? 13.883 -2.630 -0.289 1.00 93.81 110 ILE A C 1
ATOM 811 O O . ILE A 1 110 ? 14.766 -1.973 -0.835 1.00 93.81 110 ILE A O 1
ATOM 815 N N . ARG A 1 111 ? 14.160 -3.721 0.438 1.00 92.31 111 ARG A N 1
ATOM 816 C CA . ARG A 1 111 ? 15.531 -4.183 0.709 1.00 92.31 111 ARG A CA 1
ATOM 817 C C . ARG A 1 111 ? 16.221 -4.814 -0.500 1.00 92.31 111 ARG A C 1
ATOM 819 O O . ARG A 1 111 ? 17.447 -4.826 -0.556 1.00 92.31 111 ARG A O 1
ATOM 826 N N . ASN A 1 112 ? 15.471 -5.384 -1.441 1.00 87.12 112 ASN A N 1
ATOM 827 C CA . ASN A 1 112 ? 16.037 -6.193 -2.519 1.00 87.12 112 ASN A CA 1
ATOM 828 C C . ASN A 1 112 ? 16.279 -5.384 -3.802 1.00 87.12 112 ASN A C 1
ATOM 830 O O . ASN A 1 112 ? 15.622 -5.574 -4.825 1.00 87.12 112 ASN A O 1
ATOM 834 N N . ALA A 1 113 ? 17.279 -4.507 -3.750 1.00 76.62 113 ALA A N 1
ATOM 835 C CA . ALA A 1 113 ? 17.675 -3.657 -4.872 1.00 76.62 113 ALA A CA 1
ATOM 836 C C . ALA A 1 113 ? 18.104 -4.421 -6.135 1.00 76.62 113 ALA A C 1
ATOM 838 O O . ALA A 1 113 ? 18.001 -3.898 -7.238 1.00 76.62 113 ALA A O 1
ATOM 839 N N . ALA A 1 114 ? 18.618 -5.644 -5.971 1.00 78.62 114 ALA A N 1
ATOM 840 C CA . ALA A 1 114 ? 19.224 -6.408 -7.058 1.00 78.62 114 ALA A CA 1
ATOM 841 C C . ALA A 1 114 ? 18.198 -6.979 -8.048 1.00 78.62 114 ALA A C 1
ATOM 843 O O . ALA A 1 114 ? 18.548 -7.288 -9.182 1.00 78.62 114 ALA A O 1
ATOM 844 N N . THR A 1 115 ? 16.949 -7.166 -7.613 1.00 79.81 115 THR A N 1
ATOM 845 C CA . THR A 1 115 ? 15.911 -7.849 -8.409 1.00 79.81 115 THR A CA 1
ATOM 846 C C . THR A 1 115 ? 14.599 -7.076 -8.500 1.00 79.81 115 THR A C 1
ATOM 848 O O . THR A 1 115 ? 13.738 -7.444 -9.294 1.00 79.81 115 THR A O 1
ATOM 851 N N . VAL A 1 116 ? 14.440 -6.001 -7.722 1.00 85.56 116 VAL A N 1
ATOM 852 C CA . VAL A 1 116 ? 13.230 -5.176 -7.711 1.00 85.56 116 VAL A CA 1
ATOM 853 C C . VAL A 1 116 ? 13.525 -3.815 -8.341 1.00 85.56 116 VAL A C 1
ATOM 855 O O . VAL A 1 116 ? 14.387 -3.069 -7.872 1.00 85.56 116 VAL A O 1
ATOM 858 N N . GLY A 1 117 ? 12.780 -3.489 -9.400 1.00 87.44 117 GLY A N 1
ATOM 859 C CA . GLY A 1 117 ? 12.905 -2.229 -10.136 1.00 87.44 117 GLY A CA 1
ATOM 860 C C . GLY A 1 117 ? 12.642 -0.985 -9.280 1.00 87.44 117 GLY A C 1
ATOM 861 O O . GLY A 1 117 ? 12.104 -1.064 -8.172 1.00 87.44 117 GLY A O 1
ATOM 862 N N . PHE A 1 118 ? 13.048 0.177 -9.797 1.00 89.75 118 PHE A N 1
ATOM 863 C CA . PHE A 1 118 ? 12.856 1.479 -9.151 1.00 89.75 118 PHE A CA 1
ATOM 864 C C . PHE A 1 118 ? 11.382 1.737 -8.788 1.00 89.75 118 PHE A C 1
ATOM 866 O O . PHE A 1 118 ? 11.064 1.861 -7.603 1.00 89.75 118 PHE A O 1
ATOM 873 N N . ASP A 1 119 ? 10.478 1.680 -9.770 1.00 90.81 119 ASP A N 1
ATOM 874 C CA . ASP A 1 119 ? 9.045 1.952 -9.579 1.00 90.81 119 ASP A CA 1
ATOM 875 C C . ASP A 1 119 ? 8.397 1.039 -8.537 1.00 90.81 119 ASP A C 1
ATOM 877 O O . ASP A 1 119 ? 7.613 1.478 -7.694 1.00 90.81 119 ASP A O 1
ATOM 881 N N . THR A 1 120 ? 8.748 -0.249 -8.551 1.00 91.56 120 THR A N 1
ATOM 882 C CA . THR A 1 120 ? 8.221 -1.227 -7.596 1.00 91.56 120 THR A CA 1
ATOM 883 C C . THR A 1 120 ? 8.684 -0.917 -6.174 1.00 91.56 120 THR A C 1
ATOM 885 O O . THR A 1 120 ? 7.894 -1.027 -5.234 1.00 91.56 120 THR A O 1
ATOM 888 N N . ARG A 1 121 ? 9.940 -0.489 -5.990 1.00 92.38 121 ARG A N 1
ATOM 889 C CA . ARG A 1 121 ? 10.446 -0.055 -4.678 1.00 92.38 121 ARG A CA 1
ATOM 890 C C . ARG A 1 121 ? 9.748 1.213 -4.208 1.00 92.38 121 ARG A C 1
ATOM 892 O O . ARG A 1 121 ? 9.311 1.257 -3.058 1.00 92.38 121 ARG A O 1
ATOM 899 N N . LEU A 1 122 ? 9.572 2.193 -5.091 1.00 93.75 122 LEU A N 1
ATOM 900 C CA . LEU A 1 122 ? 8.846 3.422 -4.778 1.00 93.75 122 LEU A CA 1
ATOM 901 C C . LEU A 1 122 ? 7.391 3.124 -4.379 1.00 93.75 122 LEU A C 1
ATOM 903 O O . LEU A 1 122 ? 6.893 3.631 -3.370 1.00 93.75 122 LEU A O 1
ATOM 907 N N . ALA A 1 123 ? 6.730 2.216 -5.100 1.00 94.31 123 ALA A N 1
ATOM 908 C CA . ALA A 1 123 ? 5.396 1.733 -4.760 1.00 94.31 123 ALA A CA 1
ATOM 909 C C . ALA A 1 123 ? 5.363 1.018 -3.398 1.00 94.31 123 ALA A C 1
ATOM 911 O O . ALA A 1 123 ? 4.421 1.219 -2.631 1.00 94.31 123 ALA A O 1
ATOM 912 N N . CYS A 1 124 ? 6.390 0.233 -3.059 1.00 95.50 124 CYS A N 1
ATOM 913 C CA . CYS A 1 124 ? 6.493 -0.435 -1.760 1.00 95.50 124 CYS A CA 1
ATOM 914 C C . CYS A 1 124 ? 6.737 0.543 -0.605 1.00 95.50 124 CYS A C 1
ATOM 916 O O . CYS A 1 124 ? 6.149 0.356 0.458 1.00 95.50 124 CYS A O 1
ATOM 918 N N . LEU A 1 125 ? 7.531 1.603 -0.799 1.00 96.56 125 LEU A N 1
ATOM 919 C CA . LEU A 1 125 ? 7.690 2.677 0.193 1.00 96.56 125 LEU A CA 1
ATOM 920 C C . LEU A 1 125 ? 6.345 3.348 0.488 1.00 96.56 125 LEU A C 1
ATOM 922 O O . LEU A 1 125 ? 5.967 3.518 1.648 1.00 96.56 125 LEU A O 1
ATOM 926 N N . ALA A 1 126 ? 5.590 3.679 -0.561 1.00 96.31 126 ALA A N 1
ATOM 927 C CA . ALA A 1 126 ? 4.269 4.275 -0.418 1.00 96.31 126 ALA A CA 1
ATOM 928 C C . ALA A 1 126 ? 3.270 3.316 0.256 1.00 96.31 126 ALA A C 1
ATOM 930 O O . ALA A 1 126 ? 2.518 3.735 1.134 1.00 96.31 126 ALA A O 1
ATOM 931 N N . LEU A 1 127 ? 3.289 2.032 -0.112 1.00 96.69 127 LEU A N 1
ATOM 932 C CA . LEU A 1 127 ? 2.450 1.006 0.503 1.00 96.69 127 LEU A CA 1
ATOM 933 C C . LEU A 1 127 ? 2.782 0.816 1.989 1.00 96.69 127 LEU A C 1
ATOM 935 O O . LEU A 1 127 ? 1.866 0.788 2.803 1.00 96.69 127 LEU A O 1
ATOM 939 N N . LEU A 1 128 ? 4.065 0.747 2.359 1.00 97.12 128 LEU A N 1
ATOM 940 C CA . LEU A 1 128 ? 4.503 0.655 3.755 1.00 97.12 128 LEU A CA 1
ATOM 941 C C . LEU A 1 128 ? 3.981 1.837 4.580 1.00 97.12 128 LEU A C 1
ATOM 943 O O . LEU A 1 128 ? 3.472 1.651 5.682 1.00 97.12 128 LEU A O 1
ATOM 947 N N . ALA A 1 129 ? 4.065 3.047 4.021 1.00 96.12 129 ALA A N 1
ATOM 948 C CA . ALA A 1 129 ? 3.568 4.265 4.650 1.00 96.12 129 ALA A CA 1
ATOM 949 C C . ALA A 1 129 ? 2.053 4.199 4.924 1.00 96.12 129 ALA A C 1
ATOM 951 O O . ALA A 1 129 ? 1.594 4.582 6.002 1.00 96.12 129 ALA A O 1
ATOM 952 N N . ASP A 1 130 ? 1.281 3.705 3.955 1.00 95.69 130 ASP A N 1
ATOM 953 C CA . ASP A 1 130 ? -0.171 3.586 4.075 1.00 95.69 130 ASP A CA 1
ATOM 954 C C . ASP A 1 130 ? -0.561 2.423 5.018 1.00 95.69 130 ASP A C 1
ATOM 956 O O . ASP A 1 130 ? -1.483 2.575 5.815 1.00 95.69 130 ASP A O 1
ATOM 960 N N . ILE A 1 131 ? 0.187 1.309 5.044 1.00 95.75 131 ILE A N 1
ATOM 961 C CA . ILE A 1 131 ? -0.009 0.228 6.031 1.00 95.75 131 ILE A CA 1
ATOM 962 C C . ILE A 1 131 ? 0.268 0.721 7.452 1.00 95.75 131 ILE A C 1
ATOM 964 O O . ILE A 1 131 ? -0.545 0.473 8.341 1.00 95.75 131 ILE A O 1
ATOM 968 N N . ALA A 1 132 ? 1.363 1.454 7.673 1.00 94.69 132 ALA A N 1
ATOM 969 C CA . ALA A 1 132 ? 1.679 2.032 8.979 1.00 94.69 132 ALA A CA 1
ATOM 970 C C . ALA A 1 132 ? 0.561 2.967 9.467 1.00 94.69 132 ALA A C 1
ATOM 972 O O . ALA A 1 132 ? 0.180 2.932 10.638 1.00 94.69 132 ALA A O 1
ATOM 973 N N . ALA A 1 133 ? -0.029 3.751 8.559 1.00 92.81 133 ALA A N 1
ATOM 974 C CA . ALA A 1 133 ? -1.162 4.615 8.875 1.00 92.81 133 ALA A CA 1
ATOM 975 C C . ALA A 1 133 ? -2.431 3.830 9.258 1.00 92.81 133 ALA A C 1
ATOM 977 O O . ALA A 1 133 ? -3.172 4.272 10.138 1.00 92.81 133 ALA A O 1
ATOM 978 N N . VAL A 1 134 ? -2.681 2.681 8.621 1.00 93.44 134 VAL A N 1
ATOM 979 C CA . VAL A 1 134 ? -3.840 1.822 8.918 1.00 93.44 134 VAL A CA 1
ATOM 980 C C . VAL A 1 134 ? -3.637 1.026 10.209 1.00 93.44 134 VAL A C 1
ATOM 982 O O . VAL A 1 134 ? -4.554 0.946 11.023 1.00 93.44 134 VAL A O 1
ATOM 985 N N . GLN A 1 135 ? -2.455 0.443 10.420 1.00 90.56 135 GLN A N 1
ATOM 986 C CA . GLN A 1 135 ? -2.165 -0.374 11.601 1.00 90.56 135 GLN A CA 1
ATOM 987 C C . GLN A 1 135 ? -1.966 0.460 12.874 1.00 90.56 135 GLN A C 1
ATOM 989 O O . GLN A 1 135 ? -2.276 -0.025 13.964 1.00 90.56 135 GLN A O 1
ATOM 994 N N . GLN A 1 136 ? -1.476 1.701 12.761 1.00 89.38 136 GLN A N 1
ATOM 995 C CA . GLN A 1 136 ? -1.185 2.579 13.901 1.00 89.38 136 GLN A CA 1
ATOM 996 C C . GLN A 1 136 ? -0.341 1.850 14.963 1.00 89.38 136 GLN A C 1
ATOM 998 O O . GLN A 1 136 ? 0.706 1.294 14.635 1.00 89.38 136 GLN A O 1
ATOM 1003 N N . ALA A 1 137 ? -0.807 1.781 16.215 1.00 85.81 137 ALA A N 1
ATOM 1004 C CA . ALA A 1 137 ? -0.099 1.109 17.304 1.00 85.81 137 ALA A CA 1
ATOM 1005 C C . ALA A 1 137 ? 0.196 -0.378 17.019 1.00 85.81 137 ALA A C 1
ATOM 1007 O O . ALA A 1 137 ? 1.194 -0.904 17.512 1.00 85.81 137 ALA A O 1
ATOM 1008 N N . ASN A 1 138 ? -0.609 -1.045 16.180 1.00 89.31 138 ASN A N 1
ATOM 1009 C CA . ASN A 1 138 ? -0.370 -2.436 15.781 1.00 89.31 138 ASN A CA 1
ATOM 1010 C C . ASN A 1 138 ? 0.828 -2.590 14.830 1.00 89.31 138 ASN A C 1
ATOM 1012 O O . ASN A 1 138 ? 1.271 -3.708 14.602 1.00 89.31 138 ASN A O 1
ATOM 1016 N N . PHE A 1 139 ? 1.388 -1.489 14.317 1.00 91.50 139 PHE A N 1
ATOM 1017 C CA . PHE A 1 139 ? 2.580 -1.497 13.468 1.00 91.50 139 PHE A CA 1
ATOM 1018 C C . PHE A 1 139 ? 3.886 -1.692 14.259 1.00 91.50 139 PHE A C 1
ATOM 1020 O O . PHE A 1 139 ? 4.933 -1.964 13.674 1.00 91.50 139 PHE A O 1
ATOM 1027 N N . ALA A 1 140 ? 3.856 -1.572 15.592 1.00 90.69 140 ALA A N 1
ATOM 1028 C CA . ALA A 1 140 ? 5.045 -1.654 16.445 1.00 90.69 140 ALA A CA 1
ATOM 1029 C C . ALA A 1 140 ? 5.974 -2.865 16.170 1.00 90.69 140 ALA A C 1
ATOM 1031 O O . ALA A 1 140 ? 7.192 -2.660 16.160 1.00 90.69 140 ALA A O 1
ATOM 1032 N N . PRO A 1 141 ? 5.476 -4.090 15.882 1.00 92.44 141 PRO A N 1
ATOM 1033 C CA . PRO A 1 141 ? 6.331 -5.236 15.553 1.00 92.44 141 PRO A CA 1
ATOM 1034 C C . PRO A 1 141 ? 7.199 -5.033 14.301 1.00 92.44 141 PRO A C 1
ATOM 1036 O O . PRO A 1 141 ? 8.283 -5.606 14.201 1.00 92.44 141 PRO A O 1
ATOM 1039 N N . TYR A 1 142 ? 6.754 -4.194 13.363 1.00 93.94 142 TYR A N 1
ATOM 1040 C CA . TYR A 1 142 ? 7.440 -3.920 12.101 1.00 93.94 142 TYR A CA 1
ATOM 1041 C C . TYR A 1 142 ? 8.418 -2.749 12.188 1.00 93.94 142 TYR A C 1
ATOM 1043 O O . TYR A 1 142 ? 9.111 -2.472 11.212 1.00 93.94 142 TYR A O 1
ATOM 1051 N N . LEU A 1 143 ? 8.515 -2.048 13.324 1.00 92.75 143 LEU A N 1
ATOM 1052 C CA . LEU A 1 143 ? 9.330 -0.836 13.431 1.00 92.75 143 LEU A CA 1
ATOM 1053 C C . LEU A 1 143 ? 10.806 -1.110 13.114 1.00 92.75 143 LEU A C 1
ATOM 1055 O O . LEU A 1 143 ? 11.379 -0.461 12.244 1.00 92.75 143 LEU A O 1
ATOM 1059 N N . GLY A 1 144 ? 11.420 -2.091 13.780 1.00 93.25 144 GLY A N 1
ATOM 1060 C CA . GLY A 1 144 ? 12.845 -2.386 13.596 1.00 93.25 144 GLY A CA 1
ATOM 1061 C C . GLY A 1 144 ? 13.184 -2.792 12.159 1.00 93.25 144 GLY A C 1
ATOM 1062 O O . GLY A 1 144 ? 14.150 -2.298 11.574 1.00 93.25 144 GLY A O 1
ATOM 1063 N N . THR A 1 145 ? 12.353 -3.645 11.557 1.00 95.12 145 THR A N 1
ATOM 1064 C CA . THR A 1 145 ? 12.522 -4.087 10.167 1.00 95.12 145 THR A CA 1
ATOM 1065 C C . THR A 1 145 ? 12.232 -2.969 9.166 1.00 95.12 145 THR A C 1
ATOM 1067 O O . THR A 1 145 ? 12.933 -2.876 8.159 1.00 95.12 145 THR A O 1
ATOM 1070 N N . SER A 1 146 ? 11.285 -2.075 9.461 1.00 95.62 146 SER A N 1
ATOM 1071 C CA . SER A 1 146 ? 10.994 -0.879 8.658 1.00 95.62 146 SER A CA 1
ATOM 1072 C C . SER A 1 146 ? 12.150 0.103 8.654 1.00 95.62 146 SER A C 1
ATOM 1074 O O . SER A 1 146 ? 12.570 0.538 7.587 1.00 95.62 146 SER A O 1
ATOM 1076 N N . MET A 1 147 ? 12.727 0.400 9.817 1.00 95.31 147 MET A N 1
ATOM 1077 C CA . MET A 1 147 ? 13.880 1.299 9.919 1.00 95.31 147 MET A CA 1
ATOM 1078 C C . MET A 1 147 ? 15.090 0.740 9.168 1.00 95.31 147 MET A C 1
ATOM 1080 O O . MET A 1 147 ? 15.760 1.474 8.446 1.00 95.31 147 MET A O 1
ATOM 1084 N N . SER A 1 148 ? 15.328 -0.572 9.265 1.00 95.31 148 SER A N 1
ATOM 1085 C CA . SER A 1 148 ? 16.372 -1.239 8.482 1.00 95.31 148 SER A CA 1
ATOM 1086 C C . SER A 1 148 ? 16.109 -1.159 6.974 1.00 95.31 148 SER A C 1
ATOM 1088 O O . SER A 1 148 ? 17.025 -0.838 6.221 1.00 95.31 148 SER A O 1
ATOM 1090 N N . ALA A 1 149 ? 14.876 -1.407 6.522 1.00 95.06 149 ALA A N 1
ATOM 1091 C CA . ALA A 1 149 ? 14.524 -1.326 5.105 1.00 95.06 149 ALA A CA 1
ATOM 1092 C C . ALA A 1 149 ? 14.656 0.102 4.550 1.00 95.06 149 ALA A C 1
ATOM 1094 O O . ALA A 1 149 ? 15.188 0.286 3.458 1.00 95.06 149 ALA A O 1
ATOM 1095 N N . LEU A 1 150 ? 14.229 1.109 5.316 1.00 95.94 150 LEU A N 1
ATOM 1096 C CA . LEU A 1 150 ? 14.395 2.518 4.960 1.00 95.94 150 LEU A CA 1
ATOM 1097 C C . LEU A 1 150 ? 15.876 2.910 4.895 1.00 95.94 150 LEU A C 1
ATOM 1099 O O . LEU A 1 150 ? 16.256 3.632 3.982 1.00 95.94 150 LEU A O 1
ATOM 1103 N N . GLY A 1 151 ? 16.719 2.381 5.788 1.00 94.50 151 GLY A N 1
ATOM 1104 C CA . GLY A 1 151 ? 18.174 2.540 5.708 1.00 94.50 151 GLY A CA 1
ATOM 1105 C C . GLY A 1 151 ? 18.751 2.019 4.388 1.00 94.50 151 GLY A C 1
ATOM 1106 O O . GLY A 1 151 ? 19.473 2.745 3.712 1.00 94.50 151 GLY A O 1
ATOM 1107 N N . CYS A 1 152 ? 18.353 0.817 3.955 1.00 92.31 152 CYS A N 1
ATOM 1108 C CA . CYS A 1 152 ? 18.757 0.290 2.646 1.00 92.31 152 CYS A CA 1
ATOM 1109 C C . CYS A 1 152 ? 18.285 1.185 1.486 1.00 92.31 152 CYS A C 1
ATOM 1111 O O . CYS A 1 152 ? 19.022 1.394 0.527 1.00 92.31 152 CYS A O 1
ATOM 1113 N N . ALA A 1 153 ? 17.065 1.726 1.561 1.00 93.06 153 ALA A N 1
ATOM 1114 C CA . ALA A 1 153 ? 16.556 2.646 0.544 1.00 93.06 153 ALA A CA 1
ATOM 1115 C C . ALA A 1 153 ? 17.361 3.957 0.493 1.00 93.06 153 ALA A C 1
ATOM 1117 O O . ALA A 1 153 ? 17.614 4.467 -0.596 1.00 93.06 153 ALA A O 1
ATOM 1118 N N . VAL A 1 154 ? 17.807 4.474 1.644 1.00 94.19 154 VAL A N 1
ATOM 1119 C CA . VAL A 1 154 ? 18.694 5.648 1.721 1.00 94.19 154 VAL A CA 1
ATOM 1120 C C . VAL A 1 154 ? 20.038 5.362 1.060 1.00 94.19 154 VAL A C 1
ATOM 1122 O O . VAL A 1 154 ? 20.469 6.154 0.232 1.00 94.19 154 VAL A O 1
ATOM 1125 N N . GLU A 1 155 ? 20.675 4.229 1.366 1.00 92.25 155 GLU A N 1
ATOM 1126 C CA . GLU A 1 155 ? 21.955 3.845 0.748 1.00 92.25 155 GLU A CA 1
ATOM 1127 C C . GLU A 1 155 ? 21.856 3.792 -0.781 1.00 92.25 155 GLU A C 1
ATOM 1129 O O . GLU A 1 155 ? 22.733 4.291 -1.483 1.00 92.25 155 GLU A O 1
ATOM 1134 N N . LEU A 1 156 ? 20.756 3.237 -1.297 1.00 88.50 156 LEU A N 1
ATOM 1135 C CA . LEU A 1 156 ? 20.470 3.215 -2.729 1.00 88.50 156 LEU A CA 1
ATOM 1136 C C . LEU A 1 156 ? 20.287 4.614 -3.297 1.00 88.50 156 LEU A C 1
ATOM 1138 O O . LEU A 1 156 ? 20.858 4.919 -4.336 1.00 88.50 156 LEU A O 1
ATOM 1142 N N . CYS A 1 157 ? 19.506 5.450 -2.618 1.00 90.75 157 CYS A N 1
ATOM 1143 C CA . CYS A 1 157 ? 19.260 6.822 -3.030 1.00 90.75 157 CYS A CA 1
ATOM 1144 C C . CYS A 1 157 ? 20.558 7.641 -3.092 1.00 90.75 157 CYS A C 1
ATOM 1146 O O . CYS A 1 157 ? 20.745 8.409 -4.026 1.00 90.75 157 CYS A O 1
ATOM 1148 N N . CYS A 1 158 ? 21.478 7.446 -2.143 1.00 90.06 158 CYS A N 1
ATOM 1149 C CA . CYS A 1 158 ? 22.791 8.098 -2.138 1.00 90.06 158 CYS A CA 1
ATOM 1150 C C . CYS A 1 158 ? 23.720 7.619 -3.264 1.00 90.06 158 CYS A C 1
ATOM 1152 O O . CYS A 1 158 ? 24.697 8.295 -3.568 1.00 90.06 158 CYS A O 1
ATOM 1154 N N . ALA A 1 159 ? 23.453 6.453 -3.856 1.00 89.00 159 ALA A N 1
ATOM 1155 C CA . ALA A 1 159 ? 24.198 5.939 -5.001 1.00 89.00 159 ALA A CA 1
ATOM 1156 C C . ALA A 1 159 ? 23.628 6.411 -6.354 1.00 89.00 159 ALA A C 1
ATOM 1158 O O . ALA A 1 159 ? 24.205 6.094 -7.395 1.00 89.00 159 ALA A O 1
ATOM 1159 N N . MET A 1 160 ? 22.495 7.121 -6.350 1.00 88.75 160 MET A N 1
ATOM 1160 C CA . MET A 1 160 ? 21.879 7.699 -7.544 1.00 88.75 160 MET A CA 1
ATOM 1161 C C . MET A 1 160 ? 22.497 9.061 -7.870 1.00 88.75 160 MET A C 1
ATOM 1163 O O . MET A 1 160 ? 23.059 9.722 -7.001 1.00 88.75 160 MET A O 1
ATOM 1167 N N . ASP A 1 161 ? 22.367 9.485 -9.126 1.00 85.00 161 ASP A N 1
ATOM 1168 C CA . ASP A 1 161 ? 22.744 10.836 -9.540 1.00 85.00 161 ASP A CA 1
ATOM 1169 C C . ASP A 1 161 ? 21.819 11.870 -8.873 1.00 85.00 161 ASP A C 1
ATOM 1171 O O . ASP A 1 161 ? 20.592 11.744 -8.936 1.00 85.00 161 ASP A O 1
ATOM 1175 N N . GLU A 1 162 ? 22.399 12.874 -8.210 1.00 75.56 162 GLU A N 1
ATOM 1176 C CA . GLU A 1 162 ? 21.661 13.886 -7.442 1.00 75.56 162 GLU A CA 1
ATOM 1177 C C . GLU A 1 162 ? 20.759 14.751 -8.332 1.00 75.56 162 GLU A C 1
ATOM 1179 O O . GLU A 1 162 ? 19.735 15.249 -7.864 1.00 75.56 162 GLU A O 1
ATOM 1184 N N . GLU A 1 163 ? 21.100 14.899 -9.614 1.00 80.12 163 GLU A N 1
ATOM 1185 C CA . GLU A 1 163 ? 20.360 15.737 -10.564 1.00 80.12 163 GLU A CA 1
ATOM 1186 C C . GLU A 1 163 ? 19.257 14.978 -11.327 1.00 80.12 163 GLU A C 1
ATOM 1188 O O . GLU A 1 163 ? 18.587 15.555 -12.185 1.00 80.12 163 GLU A O 1
ATOM 1193 N N . CYS A 1 164 ? 19.036 13.693 -11.027 1.00 87.38 164 CYS A N 1
ATOM 1194 C CA . CYS A 1 164 ? 18.008 12.888 -11.685 1.00 87.38 164 CYS A CA 1
ATOM 1195 C C . CYS A 1 164 ? 16.671 12.910 -10.923 1.00 87.38 164 CYS A C 1
ATOM 1197 O O . CYS A 1 164 ? 16.633 12.724 -9.704 1.00 87.38 164 CYS A O 1
ATOM 1199 N N . ASP A 1 165 ? 15.560 13.042 -11.657 1.00 89.50 165 ASP A N 1
ATOM 1200 C CA . ASP A 1 165 ? 14.191 13.021 -11.115 1.00 89.50 165 ASP A CA 1
ATOM 1201 C C . ASP A 1 165 ? 13.917 11.782 -10.238 1.00 89.50 165 ASP A C 1
ATOM 1203 O O . ASP A 1 165 ? 13.278 11.885 -9.190 1.00 89.50 165 ASP A O 1
ATOM 1207 N N . GLU A 1 166 ? 14.468 10.620 -10.605 1.00 89.75 166 GLU A N 1
ATOM 1208 C CA . GLU A 1 166 ? 14.319 9.377 -9.839 1.00 89.75 166 GLU A CA 1
ATOM 1209 C C . GLU A 1 166 ? 14.917 9.485 -8.424 1.00 89.75 166 GLU A C 1
ATOM 1211 O O . GLU A 1 166 ? 14.368 8.943 -7.461 1.00 89.75 166 GLU A O 1
ATOM 1216 N N . SER A 1 167 ? 16.038 10.201 -8.269 1.00 90.19 167 SER A N 1
ATOM 1217 C CA . SER A 1 167 ? 16.672 10.417 -6.963 1.00 90.19 167 SER A CA 1
ATOM 1218 C C . SER A 1 167 ? 15.755 11.242 -6.065 1.00 90.19 167 SER A C 1
ATOM 1220 O O . SER A 1 167 ? 15.474 10.866 -4.925 1.00 90.19 167 SER A O 1
ATOM 1222 N N . TRP A 1 168 ? 15.180 12.313 -6.613 1.00 92.25 168 TRP A N 1
ATOM 1223 C CA . TRP A 1 168 ? 14.220 13.156 -5.909 1.00 92.25 168 TRP A CA 1
ATOM 1224 C C . TRP A 1 168 ? 12.952 12.392 -5.500 1.00 92.25 168 TRP A C 1
ATOM 1226 O O . TRP A 1 168 ? 12.504 12.486 -4.352 1.00 92.25 168 TRP A O 1
ATOM 1236 N N . GLU A 1 169 ? 12.387 11.581 -6.396 1.00 94.38 169 GLU A N 1
ATOM 1237 C CA . GLU A 1 1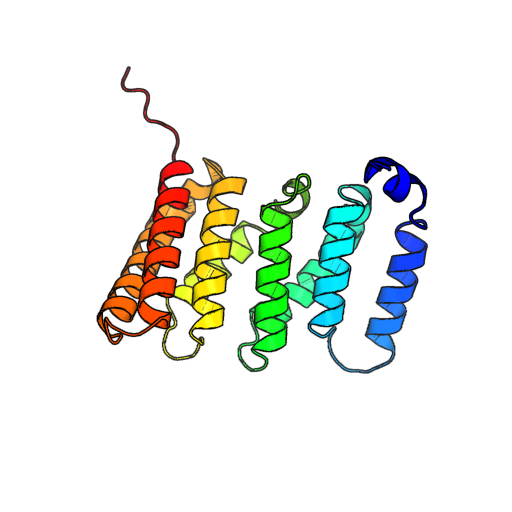69 ? 11.221 10.745 -6.093 1.00 94.38 169 GLU A CA 1
ATOM 1238 C C . GLU A 1 169 ? 11.511 9.717 -4.992 1.00 94.38 169 GLU A C 1
ATOM 1240 O O . GLU A 1 169 ? 10.702 9.544 -4.071 1.00 94.38 169 GLU A O 1
ATOM 1245 N N . MET A 1 170 ? 12.684 9.079 -5.030 1.00 94.12 170 MET A N 1
ATOM 1246 C CA . MET A 1 170 ? 13.123 8.148 -3.991 1.00 94.12 170 MET A CA 1
ATOM 1247 C C . MET A 1 170 ? 13.263 8.849 -2.636 1.00 94.12 170 MET A C 1
ATOM 1249 O O . MET A 1 170 ? 12.733 8.353 -1.638 1.00 94.12 170 MET A O 1
ATOM 1253 N N . GLN A 1 171 ? 13.897 10.027 -2.588 1.00 94.94 171 GLN A N 1
ATOM 1254 C CA . GLN A 1 171 ? 14.022 10.827 -1.362 1.00 94.94 171 GLN A CA 1
ATOM 1255 C C . GLN A 1 171 ? 12.651 11.145 -0.760 1.00 94.94 171 GLN A C 1
ATOM 1257 O O . GLN A 1 171 ? 12.422 10.924 0.434 1.00 94.94 171 GLN A O 1
ATOM 1262 N N . GLN A 1 172 ? 11.707 11.614 -1.580 1.00 95.75 172 GLN A N 1
ATOM 1263 C CA . GLN A 1 172 ? 10.347 11.896 -1.124 1.00 95.75 172 GLN A CA 1
ATOM 1264 C C . GLN A 1 172 ? 9.633 10.639 -0.618 1.00 95.75 172 GLN A C 1
ATOM 1266 O O . GLN A 1 172 ? 8.971 10.680 0.426 1.00 95.75 172 GLN A O 1
ATOM 1271 N N . GLY A 1 173 ? 9.779 9.519 -1.329 1.00 95.94 173 GLY A N 1
ATOM 1272 C CA . GLY A 1 173 ? 9.222 8.226 -0.940 1.00 95.94 173 GLY A CA 1
ATOM 1273 C C . GLY A 1 173 ? 9.727 7.770 0.428 1.00 95.94 173 GLY A C 1
ATOM 1274 O O . GLY A 1 173 ? 8.924 7.421 1.299 1.00 95.94 173 GLY A O 1
ATOM 1275 N N . ILE A 1 174 ? 11.042 7.846 0.647 1.00 96.94 174 ILE A N 1
ATOM 1276 C CA . ILE A 1 174 ? 11.696 7.498 1.914 1.00 96.94 174 ILE A CA 1
ATOM 1277 C C . ILE A 1 174 ? 11.190 8.395 3.044 1.00 96.94 174 ILE A C 1
ATOM 1279 O O . ILE A 1 174 ? 10.733 7.885 4.067 1.00 96.94 174 ILE A O 1
ATOM 1283 N N . LEU A 1 175 ? 11.217 9.720 2.868 1.00 96.94 175 LEU A N 1
ATOM 1284 C CA . LEU A 1 175 ? 10.807 10.674 3.905 1.00 96.94 175 LEU A CA 1
ATOM 1285 C C . LEU A 1 175 ? 9.336 10.510 4.292 1.00 96.94 175 LEU A C 1
ATOM 1287 O O . LEU A 1 175 ? 8.982 10.577 5.475 1.00 96.94 175 LEU A O 1
ATOM 1291 N N . ARG A 1 176 ? 8.465 10.256 3.311 1.00 96.31 176 ARG A N 1
ATOM 1292 C CA . ARG A 1 176 ? 7.045 9.996 3.555 1.00 96.31 176 ARG A CA 1
ATOM 1293 C C . ARG A 1 176 ? 6.841 8.700 4.333 1.00 96.31 176 ARG A C 1
ATOM 1295 O O . ARG A 1 176 ? 6.066 8.697 5.292 1.00 96.31 176 ARG A O 1
ATOM 1302 N N . ALA A 1 177 ? 7.518 7.623 3.941 1.00 96.50 177 ALA A N 1
ATOM 1303 C CA . ALA A 1 177 ? 7.439 6.344 4.637 1.00 96.50 177 ALA A CA 1
ATOM 1304 C C . ALA A 1 177 ? 7.958 6.461 6.074 1.00 96.50 177 ALA A C 1
ATOM 1306 O O . ALA A 1 177 ? 7.259 6.076 7.007 1.00 96.50 177 ALA A O 1
ATOM 1307 N N . TYR A 1 178 ? 9.114 7.097 6.263 1.00 96.06 178 TYR A N 1
ATOM 1308 C CA . TYR A 1 178 ? 9.703 7.354 7.574 1.00 96.06 178 TYR A CA 1
ATOM 1309 C C . TYR A 1 178 ? 8.750 8.141 8.481 1.00 96.06 178 TYR A C 1
ATOM 1311 O O . TYR A 1 178 ? 8.476 7.743 9.611 1.00 96.06 178 TYR A O 1
ATOM 1319 N N . THR A 1 179 ? 8.165 9.219 7.954 1.00 94.75 179 THR A N 1
ATOM 1320 C CA . THR A 1 179 ? 7.194 10.046 8.681 1.00 94.75 179 THR A CA 1
ATOM 1321 C C . THR A 1 179 ? 5.983 9.228 9.124 1.00 94.75 179 THR A C 1
ATOM 1323 O O . THR A 1 179 ? 5.571 9.321 10.278 1.00 94.75 179 THR A O 1
ATOM 1326 N N . ARG A 1 180 ? 5.414 8.405 8.236 1.00 94.00 180 ARG A N 1
ATOM 1327 C CA . ARG A 1 180 ? 4.235 7.586 8.553 1.00 94.00 180 ARG A CA 1
ATOM 1328 C C . ARG A 1 180 ? 4.533 6.472 9.552 1.00 94.00 180 ARG A C 1
ATOM 1330 O O . ARG A 1 180 ? 3.723 6.257 10.447 1.00 94.00 180 ARG A O 1
ATOM 1337 N N . VAL A 1 181 ? 5.693 5.828 9.442 1.00 94.12 181 VAL A N 1
ATOM 1338 C CA . VAL A 1 181 ? 6.164 4.824 10.410 1.00 94.12 181 VAL A CA 1
ATOM 1339 C C . VAL A 1 181 ? 6.365 5.443 11.794 1.00 94.12 181 VAL A C 1
ATOM 1341 O O . VAL A 1 181 ? 5.995 4.845 12.797 1.00 94.12 181 VAL A O 1
ATOM 1344 N N . LEU A 1 182 ? 6.903 6.661 11.886 1.00 91.69 182 LEU A N 1
ATOM 1345 C CA . LEU A 1 182 ? 7.025 7.337 13.180 1.00 91.69 182 LEU A CA 1
ATOM 1346 C C . LEU A 1 182 ? 5.671 7.787 13.738 1.00 91.69 182 LEU A C 1
ATOM 1348 O O . LEU A 1 182 ? 5.443 7.686 14.939 1.00 91.69 182 LEU A O 1
ATOM 1352 N N . GLN A 1 183 ? 4.759 8.250 12.881 1.00 91.88 183 GLN A N 1
ATOM 1353 C CA . GLN A 1 183 ? 3.404 8.650 13.280 1.00 91.88 183 GLN A CA 1
ATOM 1354 C C . GLN A 1 183 ? 2.528 7.478 13.734 1.00 91.88 183 GLN A C 1
ATOM 1356 O O . GLN A 1 183 ? 1.538 7.708 14.424 1.00 91.88 183 GLN A O 1
ATOM 1361 N N . SER A 1 184 ? 2.855 6.239 13.353 1.00 89.25 184 SER A N 1
ATOM 1362 C CA . SER A 1 184 ? 2.122 5.059 13.816 1.00 89.25 184 SER A CA 1
ATOM 1363 C C . SER A 1 184 ? 2.468 4.684 15.259 1.00 89.25 184 SER A C 1
ATOM 1365 O O . SER A 1 184 ? 1.744 3.907 15.881 1.00 89.25 184 SER A O 1
ATOM 1367 N N . LEU A 1 185 ? 3.564 5.216 15.807 1.00 85.75 185 LEU A N 1
ATOM 1368 C CA . LEU A 1 185 ? 3.951 4.961 17.187 1.00 85.75 185 LEU A CA 1
ATOM 1369 C C . LEU A 1 185 ? 3.007 5.689 18.150 1.00 85.75 185 LEU A C 1
ATOM 1371 O O . LEU A 1 185 ? 2.647 6.843 17.905 1.00 85.75 185 LEU A O 1
ATOM 1375 N N . PRO A 1 186 ? 2.621 5.048 19.268 1.00 76.75 186 PRO A N 1
ATOM 1376 C CA . PRO A 1 186 ? 1.850 5.729 20.293 1.00 76.75 186 PRO A CA 1
ATOM 1377 C C . PRO A 1 186 ? 2.646 6.937 20.795 1.00 76.75 186 PRO A C 1
ATOM 1379 O O . PRO A 1 186 ? 3.829 6.824 21.125 1.00 76.75 186 PRO A O 1
ATOM 1382 N N . THR A 1 187 ? 1.999 8.101 20.857 1.00 72.19 187 THR A N 1
ATOM 1383 C CA . THR A 1 187 ? 2.572 9.295 21.476 1.00 72.19 187 THR A CA 1
ATOM 1384 C C . THR A 1 187 ? 2.928 8.953 22.915 1.00 72.19 187 THR A C 1
ATOM 1386 O O . THR A 1 187 ? 2.049 8.646 23.719 1.00 72.19 187 THR A O 1
ATOM 1389 N N . GLN A 1 188 ? 4.219 8.989 23.252 1.00 56.69 188 GLN A N 1
ATOM 1390 C CA . GLN A 1 188 ? 4.641 8.908 24.643 1.00 56.69 188 GLN A CA 1
ATOM 1391 C C . GLN A 1 188 ? 4.116 10.158 25.351 1.00 56.69 188 GLN A C 1
ATOM 1393 O O . GLN A 1 188 ? 4.710 11.232 25.268 1.00 56.69 188 GLN A O 1
ATOM 1398 N N . THR A 1 189 ? 2.973 10.047 26.023 1.00 46.12 189 THR A N 1
ATOM 1399 C CA . THR A 1 189 ? 2.603 11.008 27.055 1.00 46.12 189 THR A CA 1
ATOM 1400 C C . THR A 1 189 ? 3.592 10.799 28.189 1.00 46.12 189 THR A C 1
ATOM 1402 O O . THR A 1 189 ? 3.453 9.859 28.969 1.00 46.12 189 THR A O 1
ATOM 1405 N N . VAL A 1 190 ? 4.635 11.627 28.221 1.00 47.88 190 VAL A N 1
ATOM 1406 C CA . VAL A 1 190 ? 5.498 11.774 29.391 1.00 47.88 190 VAL A CA 1
ATOM 1407 C C . VAL A 1 190 ? 4.601 12.313 30.504 1.00 47.88 190 VAL A C 1
ATOM 1409 O O . VAL A 1 190 ? 4.243 13.490 30.497 1.00 47.88 190 VAL A O 1
ATOM 1412 N N . SER A 1 191 ? 4.141 11.413 31.368 1.00 41.38 191 SER A N 1
ATOM 1413 C CA . SER A 1 191 ? 3.410 11.704 32.603 1.00 41.38 191 SER A CA 1
ATOM 1414 C C . SER A 1 191 ? 4.376 11.909 33.756 1.00 41.38 191 SER A C 1
ATOM 1416 O O . SER A 1 191 ? 5.277 11.045 33.877 1.00 41.38 191 SER A O 1
#

Radius of gyration: 18.12 Å; chains: 1; bounding box: 52×40×53 Å

pLDDT: mean 86.62, std 13.34, range [41.38, 97.19]

InterPro domains:
  IPR011989 Armadillo-like helical [G3DSA:1.25.10.10] (4-191)
  IPR016024 Armadillo-type fold [SSF48371] (36-186)
  IPR058584 Importin subunit beta-1/Transportin-1-like, TPR repeats [PF25574] (36-187)